Protein AF-A0A366RWI9-F1 (afdb_monomer)

Organism: NCBI:txid231269

Secondary structure (DSSP, 8-state):
---EEEES-----GGGSS-HHHHHHHHHHS-EEEEEEEEESGGG-EEEEEEEEE-TTTPPEE-S--TTHHHHHHHHHHH-TT-----EEEEETT-TTHHHHHHHS-S-HHHHHHHHHT-SEEEEEEEEEHHHHHTTSTTTSTT-HHHHHSPBPPS-S-EEEESS-TT--GGGTTTEE--SS-THHHHHHHHHHHHHTT---SS--EEEEEEEEEPS-TTTTTS----S-HHHHHHHHHHHHHHHHHHHHHHHHHTT-PPPPGGGGTTTTSPPPPBEEEEEEGGGG-PPPPTT---S-SSS--HHHHTT--TT-EE--TTSPPEEEEEP--

Sequence (330 aa):
MYEIKVYRQWKISKLFRTTSESRRVALSFYRVQLPCWYSWGKYWTTSKKTTLYICPELDTLEFDNTHHFECFANDVWTHDRLRVGVVNLAMPSCDLFLHKTWRLGGKNKALFKETLLRIERFIVMERGSRMGWLNRDKTSSIRSPSYHGCPVYGNTFGFERLPCDPRLGDEHLKRIFTGPYDPRMHFHEWFRTLKALGIKHNHKVAYQFGMCIETDSRHDVHQGLYTNDRDAAAEWVRENEQRFQSMMREKFTREGMEYPPLEDQGLEQAPQQAIGFWLFSLESIAPLPKIGTSFKRYSQWSTKCKRHFDYSRFLDMTQHKPELCLSFMH

Radius of gyration: 20.92 Å; Cα contacts (8 Å, |Δi|>4): 546; chains: 1; bounding box: 58×45×57 Å

Solvent-accessible surface area (backbone atoms only — not comparable to full-atom values): 18753 Å² total; per-residue (Å²): 140,87,82,48,72,42,81,50,82,78,80,72,64,69,42,67,73,72,48,76,65,46,24,52,53,44,49,67,55,32,48,22,75,43,76,28,30,38,27,40,46,75,91,52,74,42,69,44,82,48,72,45,71,38,32,44,93,73,51,67,48,69,50,97,70,66,81,55,44,44,60,51,37,48,50,42,25,70,51,23,93,81,56,70,21,56,23,32,42,32,33,53,65,80,61,80,47,57,44,60,56,62,74,74,58,54,93,48,64,66,55,35,49,56,43,60,62,48,45,41,32,43,33,42,34,36,73,37,36,62,63,64,63,37,75,79,36,91,73,66,46,76,50,32,48,24,61,47,48,46,18,33,56,49,95,56,94,49,63,48,78,35,83,48,47,88,73,62,57,59,72,36,25,51,55,36,71,58,38,72,51,38,65,59,56,52,54,44,34,48,53,39,43,36,57,76,71,69,59,75,66,94,63,83,60,48,49,30,42,29,40,23,35,33,76,80,48,90,70,54,83,42,47,89,86,56,63,48,40,66,66,52,43,53,50,50,53,52,52,52,50,54,52,48,54,51,54,49,42,53,51,25,56,76,70,75,42,87,64,78,57,69,81,74,34,45,61,89,79,32,41,81,60,44,49,16,29,34,38,31,54,50,80,66,76,54,87,68,72,66,70,85,66,80,73,96,48,88,88,49,91,45,74,73,54,63,75,74,44,50,64,61,33,71,40,66,33,59,94,47,72,32,24,27,35,37,44,64,65,102

pLDDT: mean 80.02, std 13.73, range [42.38, 97.56]

Mean predicted aligned error: 8.47 Å

Structure (mmCIF, N/CA/C/O backbone):
data_AF-A0A366RWI9-F1
#
_entry.id   AF-A0A366RWI9-F1
#
loop_
_atom_site.group_PDB
_atom_site.id
_atom_site.type_symbol
_atom_site.label_atom_id
_atom_site.label_alt_id
_atom_site.label_comp_id
_atom_site.label_asym_id
_atom_site.label_entity_id
_atom_site.label_seq_id
_atom_site.pdbx_PDB_ins_code
_atom_site.Cartn_x
_atom_site.Cartn_y
_atom_site.Cartn_z
_atom_site.occupancy
_atom_site.B_iso_or_equiv
_atom_site.auth_seq_id
_atom_site.auth_comp_id
_atom_site.auth_asym_id
_atom_site.auth_atom_id
_atom_site.pdbx_PDB_model_num
ATOM 1 N N . MET A 1 1 ? 1.445 11.916 24.497 1.00 70.25 1 MET A N 1
ATOM 2 C CA . MET A 1 1 ? 0.862 12.774 23.450 1.00 70.25 1 MET A CA 1
ATOM 3 C C . MET A 1 1 ? 1.586 12.452 22.157 1.00 70.25 1 MET A C 1
ATOM 5 O O . MET A 1 1 ? 2.807 12.365 22.199 1.00 70.25 1 MET A O 1
ATOM 9 N N . TYR A 1 2 ? 0.861 12.183 21.075 1.00 86.81 2 TYR A N 1
ATOM 10 C CA . TYR A 1 2 ? 1.427 11.961 19.743 1.00 86.81 2 TYR A CA 1
ATOM 11 C C . TYR A 1 2 ? 0.729 12.906 18.758 1.00 86.81 2 TYR A C 1
ATOM 13 O O . TYR A 1 2 ? -0.354 13.410 19.056 1.00 86.81 2 TYR A O 1
ATOM 21 N N . GLU A 1 3 ? 1.357 13.167 17.616 1.00 88.56 3 GLU A N 1
ATOM 22 C CA . GLU A 1 3 ? 0.773 13.976 16.548 1.00 88.56 3 GLU A CA 1
ATOM 23 C C . GLU A 1 3 ? 0.580 13.124 15.299 1.00 88.56 3 GLU A C 1
ATOM 25 O O . GLU A 1 3 ? 1.471 12.364 14.917 1.00 88.56 3 GLU A O 1
ATOM 30 N N . ILE A 1 4 ? -0.564 13.290 14.638 1.00 90.62 4 ILE A N 1
ATOM 31 C CA . ILE A 1 4 ? -0.820 12.684 13.334 1.00 90.62 4 ILE A CA 1
ATOM 32 C C . ILE A 1 4 ? -0.287 13.641 12.273 1.00 90.62 4 ILE A C 1
ATOM 34 O O . ILE A 1 4 ? -0.795 14.755 12.133 1.00 90.62 4 ILE A O 1
ATOM 38 N N . LYS A 1 5 ? 0.725 13.208 11.523 1.00 88.19 5 LYS A N 1
ATOM 39 C CA . LYS A 1 5 ? 1.255 13.938 10.369 1.00 88.19 5 LYS A CA 1
ATOM 40 C C . LYS A 1 5 ? 0.913 13.155 9.117 1.00 88.19 5 LYS A C 1
ATOM 42 O O . LYS A 1 5 ? 1.363 12.027 8.957 1.00 88.19 5 LYS A O 1
ATOM 47 N N . VAL A 1 6 ? 0.093 13.749 8.261 1.00 85.56 6 VAL A N 1
ATOM 48 C CA . VAL A 1 6 ? -0.245 13.169 6.964 1.00 85.56 6 VAL A CA 1
ATOM 49 C C . VAL A 1 6 ? 0.656 13.819 5.937 1.00 85.56 6 VAL A C 1
ATOM 51 O O . VAL A 1 6 ? 0.642 15.040 5.734 1.00 85.56 6 VAL A O 1
ATOM 54 N N . TYR A 1 7 ? 1.481 12.983 5.329 1.00 75.56 7 TYR A N 1
ATOM 55 C CA . TYR A 1 7 ? 2.349 13.380 4.245 1.00 75.56 7 TYR A CA 1
ATOM 56 C C . TYR A 1 7 ? 1.507 13.463 2.977 1.00 75.56 7 TYR A C 1
ATOM 58 O O . TYR A 1 7 ? 0.896 12.473 2.584 1.00 75.56 7 TYR A O 1
ATOM 66 N N . ARG A 1 8 ? 1.512 14.643 2.342 1.00 69.25 8 ARG A N 1
ATOM 67 C CA . ARG A 1 8 ? 0.735 15.000 1.138 1.00 69.25 8 ARG A CA 1
ATOM 68 C C . ARG A 1 8 ? -0.700 15.460 1.451 1.00 69.25 8 ARG A C 1
ATOM 70 O O . ARG A 1 8 ? -1.328 15.080 2.434 1.00 69.25 8 ARG A O 1
ATOM 77 N N . GLN A 1 9 ? -1.205 16.367 0.613 1.00 60.69 9 GLN A N 1
ATOM 78 C CA . GLN A 1 9 ? -2.458 17.080 0.857 1.00 60.69 9 GLN A CA 1
ATOM 79 C C . GLN A 1 9 ? -3.674 16.229 0.477 1.00 60.69 9 GLN A C 1
ATOM 81 O O . GLN A 1 9 ? -4.072 16.204 -0.686 1.00 60.69 9 GLN A O 1
ATOM 86 N N . TRP A 1 10 ? -4.312 15.601 1.466 1.00 66.56 10 TRP A N 1
ATOM 87 C CA . TRP A 1 10 ? -5.583 14.900 1.275 1.00 66.56 10 TRP A CA 1
ATOM 88 C C . TRP A 1 10 ? -6.650 15.881 0.768 1.00 66.56 10 TRP A C 1
ATOM 90 O O . TRP A 1 10 ? -7.083 16.800 1.478 1.00 66.56 10 TRP A O 1
ATOM 100 N N . LYS A 1 11 ? -7.114 15.683 -0.469 1.00 66.12 11 LYS A N 1
ATOM 101 C CA . LYS A 1 11 ? -8.283 16.397 -0.996 1.00 66.12 11 LYS A CA 1
ATOM 102 C C . LYS A 1 11 ? -9.535 15.753 -0.418 1.00 66.12 11 LYS A C 1
ATOM 104 O O . LYS A 1 11 ? -9.986 14.716 -0.887 1.00 66.12 11 LYS A O 1
ATOM 109 N N . ILE A 1 12 ? -10.045 16.342 0.661 1.00 70.62 12 ILE A N 1
ATOM 110 C CA . ILE A 1 12 ? -11.299 15.913 1.291 1.00 70.62 12 ILE A CA 1
ATOM 111 C C . ILE A 1 12 ? -12.392 15.893 0.214 1.00 70.62 12 ILE A C 1
ATOM 113 O O . ILE A 1 12 ? -12.422 16.788 -0.637 1.00 70.62 12 ILE A O 1
ATOM 117 N N . SER A 1 13 ? -13.266 14.881 0.251 1.00 74.81 13 SER A N 1
ATOM 118 C CA . SER A 1 13 ? -14.335 14.702 -0.737 1.00 74.81 13 SER A CA 1
ATOM 119 C C . SER A 1 13 ? -15.078 16.017 -1.019 1.00 74.81 13 SER A C 1
ATOM 121 O O . SER A 1 13 ? -15.412 16.775 -0.100 1.00 74.81 13 SER A O 1
ATOM 123 N N . LYS A 1 14 ? -15.370 16.291 -2.300 1.00 78.88 14 LYS A N 1
ATOM 124 C CA . LYS A 1 14 ? -16.133 17.483 -2.716 1.00 78.88 14 LYS A CA 1
ATOM 125 C C . LYS A 1 14 ? -17.495 17.552 -1.998 1.00 78.88 14 LYS A C 1
ATOM 127 O O . LYS A 1 14 ? -17.981 18.650 -1.737 1.00 78.88 14 LYS A O 1
ATOM 132 N N . LEU A 1 15 ? -18.044 16.405 -1.574 1.00 81.25 15 LEU A N 1
ATOM 133 C CA . LEU A 1 15 ? -19.304 16.289 -0.826 1.00 81.25 15 LEU A CA 1
ATOM 134 C C . LEU A 1 15 ? -19.321 17.074 0.494 1.00 81.25 15 LEU A C 1
ATOM 136 O O . LEU A 1 15 ? -20.383 17.485 0.950 1.00 81.25 15 LEU A O 1
ATOM 140 N N . PHE A 1 16 ? -18.162 17.355 1.094 1.00 82.62 16 PHE A N 1
ATOM 141 C CA . PHE A 1 16 ? -18.091 18.188 2.299 1.00 82.62 16 PHE A CA 1
ATOM 142 C C . PHE A 1 16 ? -18.411 19.671 2.033 1.00 82.62 16 PHE A C 1
ATOM 144 O O . PHE A 1 16 ? -18.653 20.434 2.975 1.00 82.62 16 PHE A O 1
ATOM 151 N N . ARG A 1 17 ? -18.389 20.105 0.766 1.00 84.38 17 ARG A N 1
ATOM 152 C CA . ARG A 1 17 ? -18.461 21.519 0.362 1.00 84.38 17 ARG A CA 1
ATOM 153 C C . ARG A 1 17 ? -19.684 21.876 -0.482 1.00 84.38 17 ARG A C 1
ATOM 155 O O . ARG A 1 17 ? -19.817 23.042 -0.824 1.00 84.38 17 ARG A O 1
ATOM 162 N N . THR A 1 18 ? -20.548 20.919 -0.814 1.00 87.12 18 THR A N 1
ATOM 163 C CA . THR A 1 18 ? -21.701 21.154 -1.696 1.00 87.12 18 THR A CA 1
ATOM 164 C C . THR A 1 18 ? -22.933 21.613 -0.915 1.00 87.12 18 THR A C 1
ATOM 166 O O . THR A 1 18 ? -23.191 22.808 -0.827 1.00 87.12 18 THR A O 1
ATOM 169 N N . THR A 1 19 ? -23.678 20.688 -0.310 1.00 91.62 19 THR A N 1
ATOM 170 C CA . THR A 1 19 ? -24.903 20.969 0.459 1.00 91.62 19 THR A CA 1
ATOM 171 C C . THR A 1 19 ? -24.795 20.457 1.890 1.00 91.62 19 THR A C 1
ATOM 173 O O . THR A 1 19 ? -23.906 19.665 2.218 1.00 91.62 19 THR A O 1
ATOM 176 N N . SER A 1 20 ? -25.701 20.902 2.764 1.00 90.56 20 SER A N 1
ATOM 177 C CA . SER A 1 20 ? -25.737 20.445 4.158 1.00 90.56 20 SER A CA 1
ATOM 178 C C . SER A 1 20 ? -26.001 18.935 4.258 1.00 90.56 20 SER A C 1
ATOM 180 O O . SER A 1 20 ? -25.373 18.232 5.050 1.00 90.56 20 SER A O 1
ATOM 182 N N . GLU A 1 21 ? -26.853 18.421 3.374 1.00 92.94 21 GLU A N 1
ATOM 183 C CA . GLU A 1 21 ? -27.245 17.026 3.237 1.00 92.94 21 GLU A CA 1
ATOM 184 C C . GLU A 1 21 ? -26.071 16.183 2.741 1.00 92.94 21 GLU A C 1
ATOM 186 O O . GLU A 1 21 ? -25.730 15.183 3.372 1.00 92.94 21 GLU A O 1
ATOM 191 N N . SER A 1 22 ? -25.400 16.623 1.668 1.00 91.38 22 SER A N 1
ATOM 192 C CA . SER A 1 22 ? -24.198 15.959 1.141 1.00 91.38 22 SER A CA 1
ATOM 193 C C . SER A 1 22 ? -23.093 15.898 2.191 1.00 91.38 22 SER A C 1
ATOM 195 O O . SER A 1 22 ? -22.475 14.852 2.386 1.00 91.38 22 SER A O 1
ATOM 197 N N . ARG A 1 23 ? -22.885 16.996 2.930 1.00 90.44 23 ARG A N 1
ATOM 198 C CA . ARG A 1 23 ? -21.910 17.049 4.022 1.00 90.44 23 ARG A CA 1
ATOM 199 C C . ARG A 1 23 ? -22.267 16.071 5.137 1.00 90.44 23 ARG A C 1
ATOM 201 O O . ARG A 1 23 ? -21.382 15.380 5.632 1.00 90.44 23 ARG A O 1
ATOM 208 N N . ARG A 1 24 ? -23.541 15.989 5.528 1.00 92.06 24 ARG A N 1
ATOM 209 C CA . ARG A 1 24 ? -24.010 15.051 6.559 1.00 92.06 24 ARG A CA 1
ATOM 210 C C . ARG A 1 24 ? -23.771 13.598 6.148 1.00 92.06 24 ARG A C 1
ATOM 212 O O . ARG A 1 24 ? -23.321 12.812 6.976 1.00 92.06 24 ARG A O 1
ATOM 219 N N . VAL A 1 25 ? -24.026 13.256 4.885 1.00 91.62 25 VAL A N 1
ATOM 220 C CA . VAL A 1 25 ? -23.743 11.919 4.335 1.00 91.62 25 VAL A CA 1
ATOM 221 C C . VAL A 1 25 ? -22.236 11.645 4.298 1.00 91.62 25 VAL A C 1
ATOM 223 O O . VAL A 1 25 ? -21.789 10.581 4.713 1.00 91.62 25 VAL A O 1
ATOM 226 N N . ALA A 1 26 ? -21.419 12.612 3.878 1.00 91.62 26 ALA A N 1
ATOM 227 C CA . ALA A 1 26 ? -19.968 12.445 3.872 1.00 91.62 26 ALA A CA 1
ATOM 228 C C . ALA A 1 26 ? -19.400 12.229 5.289 1.00 91.62 26 ALA A C 1
ATOM 230 O O . ALA A 1 26 ? -18.551 11.365 5.485 1.00 91.62 26 ALA A O 1
ATOM 231 N N . LEU A 1 27 ? -19.908 12.959 6.288 1.00 91.25 27 LEU A N 1
ATOM 232 C CA . LEU A 1 27 ? -19.536 12.789 7.698 1.00 91.25 27 LEU A CA 1
ATOM 233 C C . LEU A 1 27 ? -20.022 11.458 8.292 1.00 91.25 27 LEU A C 1
ATOM 235 O O . LEU A 1 27 ? -19.378 10.921 9.190 1.00 91.25 27 LEU A O 1
ATOM 239 N N . SER A 1 28 ? -21.147 10.914 7.817 1.00 90.69 28 SER A N 1
ATOM 240 C CA . SER A 1 28 ? -21.630 9.602 8.266 1.00 90.69 28 SER A CA 1
ATOM 241 C C . SER A 1 28 ? -20.864 8.437 7.636 1.00 90.69 28 SER A C 1
ATOM 243 O O . SER A 1 28 ? -20.836 7.355 8.227 1.00 90.69 28 SER A O 1
ATOM 245 N N . PHE A 1 29 ? -20.239 8.662 6.476 1.00 91.94 29 PHE A N 1
ATOM 246 C CA . PHE A 1 29 ? -19.340 7.726 5.805 1.00 91.94 29 PHE A CA 1
ATOM 247 C C . PHE A 1 29 ? -17.919 7.773 6.395 1.00 91.94 29 PHE A C 1
ATOM 249 O O . PHE A 1 29 ? -17.413 6.749 6.855 1.00 91.94 29 PHE A O 1
ATOM 256 N N . TYR A 1 30 ? -17.309 8.961 6.472 1.00 93.12 30 TYR A N 1
ATOM 257 C CA . TYR A 1 30 ? -16.012 9.195 7.121 1.00 93.12 30 TYR A CA 1
ATOM 258 C C . TYR A 1 30 ? -16.187 9.457 8.620 1.00 93.12 30 TYR A C 1
ATOM 260 O O . TYR A 1 30 ? -16.045 10.580 9.113 1.00 93.12 30 TYR A O 1
ATOM 268 N N . ARG A 1 31 ? -16.563 8.398 9.337 1.00 94.38 31 ARG A N 1
ATOM 269 C CA . ARG A 1 31 ? -17.046 8.471 10.724 1.00 94.38 31 ARG A CA 1
ATOM 270 C C . ARG A 1 31 ? -15.974 8.876 11.721 1.00 94.38 31 ARG A C 1
ATOM 272 O O . ARG A 1 31 ? -16.293 9.506 12.725 1.00 94.38 31 ARG A O 1
ATOM 279 N N . VAL A 1 32 ? -14.729 8.497 11.462 1.00 96.19 32 VAL A N 1
ATOM 280 C CA . VAL A 1 32 ? -13.613 8.800 12.352 1.00 96.19 32 VAL A CA 1
ATOM 281 C C . VAL A 1 32 ? -13.008 10.130 11.939 1.00 96.19 32 VAL A C 1
ATOM 283 O O . VAL A 1 32 ? -12.645 10.332 10.781 1.00 96.19 32 VAL A O 1
ATOM 286 N N . GLN A 1 33 ? -12.901 11.030 12.910 1.00 94.94 33 GLN A N 1
ATOM 287 C CA . GLN A 1 33 ? -12.377 12.377 12.734 1.00 94.94 33 GLN A CA 1
ATOM 288 C C . GLN A 1 33 ? -11.307 12.622 13.788 1.00 94.94 33 GLN A C 1
ATOM 290 O O . GLN A 1 33 ? -11.619 12.701 14.974 1.00 94.94 33 GLN A O 1
ATOM 295 N N . LEU A 1 34 ? -10.053 12.738 13.358 1.00 95.12 34 LEU A N 1
ATOM 296 C CA . LEU A 1 34 ? -8.918 12.939 14.258 1.00 95.12 34 LEU A CA 1
ATOM 297 C C . LEU A 1 34 ? -8.158 14.219 13.889 1.00 95.12 34 LEU A C 1
ATOM 299 O O . LEU A 1 34 ? -7.973 14.498 12.702 1.00 95.12 34 LEU A O 1
ATOM 303 N N . PRO A 1 35 ? -7.696 15.015 14.867 1.00 94.75 35 PRO A N 1
ATOM 304 C CA . PRO A 1 35 ? -6.876 16.186 14.584 1.00 94.75 35 PRO A CA 1
ATOM 305 C C . PRO A 1 35 ? -5.529 15.759 13.992 1.00 94.75 35 PRO A C 1
ATOM 307 O O . PRO A 1 35 ? -4.840 14.899 14.538 1.00 94.75 35 PRO A O 1
ATOM 310 N N . CYS A 1 36 ? -5.128 16.385 12.890 1.00 92.12 36 CYS A N 1
ATOM 311 C CA . CYS A 1 36 ? -3.874 16.070 12.215 1.00 92.12 36 CYS A CA 1
ATOM 312 C C . CYS A 1 36 ? -3.189 17.317 11.649 1.00 92.12 36 CYS A C 1
ATOM 314 O O . CYS A 1 36 ? -3.746 18.418 11.619 1.00 92.12 36 CYS A O 1
ATOM 316 N N . TRP A 1 37 ? -1.964 17.123 11.176 1.00 90.38 37 TRP A N 1
ATOM 317 C CA . TRP A 1 37 ? -1.192 18.099 10.428 1.00 90.38 37 TRP A CA 1
ATOM 318 C C . TRP A 1 37 ? -0.971 17.575 9.014 1.00 90.38 37 TRP A C 1
ATOM 320 O O . TRP A 1 37 ? -0.377 16.514 8.832 1.00 90.38 37 TRP A O 1
ATOM 330 N N . TYR A 1 38 ? -1.428 18.318 8.010 1.00 86.00 38 TYR A N 1
ATOM 331 C CA . TYR A 1 38 ? -1.035 18.059 6.625 1.00 86.00 38 TYR A CA 1
ATOM 332 C C . TYR A 1 38 ? 0.283 18.751 6.377 1.00 86.00 38 TYR A C 1
ATOM 334 O O . TYR A 1 38 ? 0.356 19.970 6.519 1.00 86.00 38 TYR A O 1
ATOM 342 N N . SER A 1 39 ? 1.301 17.973 6.027 1.00 80.75 39 SER A N 1
ATOM 343 C CA . SER A 1 39 ? 2.651 18.465 5.778 1.00 80.75 39 SER A CA 1
ATOM 344 C C . SER A 1 39 ? 3.002 18.335 4.300 1.00 80.75 39 SER A C 1
ATOM 346 O O . SER A 1 39 ? 2.821 17.276 3.693 1.00 80.75 39 SER A O 1
ATOM 348 N N . TRP A 1 40 ? 3.515 19.420 3.721 1.00 74.81 40 TRP A N 1
ATOM 349 C CA . TRP A 1 40 ? 3.967 19.481 2.331 1.00 74.81 40 TRP A CA 1
ATOM 350 C C . TRP A 1 40 ? 5.197 20.385 2.177 1.00 74.81 40 TRP A C 1
ATOM 352 O O . TRP A 1 40 ? 5.641 21.045 3.120 1.00 74.81 40 TRP A O 1
ATOM 362 N N . GLY A 1 41 ? 5.761 20.394 0.969 1.00 62.06 41 GLY A N 1
ATOM 363 C CA . GLY A 1 41 ? 6.989 21.114 0.655 1.00 62.06 41 GLY A CA 1
ATOM 364 C C . GLY A 1 41 ? 8.256 20.335 1.012 1.00 62.06 41 GLY A C 1
ATOM 365 O O . GLY A 1 41 ? 8.227 19.280 1.652 1.00 62.06 41 GLY A O 1
ATOM 366 N N . LYS A 1 42 ? 9.395 20.860 0.551 1.00 61.12 42 LYS A N 1
ATOM 367 C CA . LYS A 1 42 ? 10.711 20.249 0.758 1.00 61.12 42 LYS A CA 1
ATOM 368 C C . LYS A 1 42 ? 11.008 20.184 2.259 1.00 61.12 42 LYS A C 1
ATOM 370 O O . LYS A 1 42 ? 10.916 21.199 2.944 1.00 61.12 42 LYS A O 1
ATOM 375 N N . TYR A 1 43 ? 11.354 19.001 2.762 1.00 65.31 43 TYR A N 1
ATOM 376 C CA . TYR A 1 43 ? 11.624 18.752 4.188 1.00 65.31 43 TYR A CA 1
ATOM 377 C C . TYR A 1 43 ? 10.443 19.000 5.144 1.00 65.31 43 TYR A C 1
ATOM 379 O O . TYR A 1 43 ? 10.669 19.189 6.337 1.00 65.31 43 TYR A O 1
ATOM 387 N N . TRP A 1 44 ? 9.195 18.973 4.656 1.00 68.75 44 TRP A N 1
ATOM 388 C CA . TRP A 1 44 ? 7.995 19.067 5.509 1.00 68.75 44 TRP A CA 1
ATOM 389 C C . TRP A 1 44 ? 7.869 20.390 6.276 1.00 68.75 44 TRP A C 1
ATOM 391 O O . TRP A 1 44 ? 7.222 20.451 7.322 1.00 68.75 44 TRP A O 1
ATOM 401 N N . THR A 1 45 ? 8.496 21.448 5.763 1.00 71.75 45 THR A N 1
ATOM 402 C CA . THR A 1 45 ? 8.557 22.765 6.411 1.00 71.75 45 THR A CA 1
ATOM 403 C C . THR A 1 45 ? 7.204 23.461 6.465 1.00 71.75 45 THR A C 1
ATOM 405 O O . THR A 1 45 ? 6.974 24.277 7.353 1.00 71.75 45 THR A O 1
ATOM 408 N N . THR A 1 46 ? 6.294 23.134 5.543 1.00 80.38 46 THR A N 1
ATOM 409 C CA . THR A 1 46 ? 4.946 23.699 5.536 1.00 80.38 46 THR A CA 1
ATOM 410 C C . THR A 1 46 ? 3.972 22.698 6.127 1.00 80.38 46 THR A C 1
ATOM 412 O O . THR A 1 46 ? 3.909 21.547 5.694 1.00 80.38 46 THR A O 1
ATOM 415 N N . SER A 1 47 ? 3.195 23.134 7.118 1.00 85.12 47 SER A N 1
ATOM 416 C CA . SER A 1 47 ? 2.140 22.313 7.695 1.00 85.12 47 SER A CA 1
ATOM 417 C C . SER A 1 47 ? 0.882 23.117 7.989 1.00 85.12 47 SER A C 1
ATOM 419 O O . SER A 1 47 ? 0.933 24.316 8.262 1.00 85.12 47 SER A O 1
ATOM 421 N N . LYS A 1 48 ? -0.267 22.445 7.929 1.00 88.44 48 LYS A N 1
ATOM 422 C CA . LYS A 1 48 ? -1.561 23.014 8.302 1.00 88.44 48 LYS A CA 1
ATOM 423 C C . LYS A 1 48 ? -2.306 22.051 9.204 1.00 88.44 48 LYS A C 1
ATOM 425 O O . LYS A 1 48 ? -2.521 20.896 8.835 1.00 88.44 48 LYS A O 1
ATOM 430 N N . LYS A 1 49 ? -2.741 22.553 10.359 1.00 90.69 49 LYS A N 1
ATOM 431 C CA . LYS A 1 49 ? -3.628 21.817 11.258 1.00 90.69 49 LYS A CA 1
ATOM 432 C C . LYS A 1 49 ? -4.992 21.634 10.598 1.00 90.69 49 LYS A C 1
ATOM 434 O O . LYS A 1 49 ? -5.573 22.588 10.079 1.00 90.69 49 LYS A O 1
ATOM 439 N N . THR A 1 50 ? -5.488 20.408 10.595 1.00 90.19 50 THR A N 1
ATOM 440 C CA . THR A 1 50 ? -6.762 20.036 9.981 1.00 90.19 50 THR A CA 1
ATOM 441 C C . THR A 1 50 ? -7.318 18.764 10.629 1.00 90.19 50 THR A C 1
ATOM 443 O O . THR A 1 50 ? -6.909 18.401 11.734 1.00 90.19 50 THR A O 1
ATOM 446 N N . THR A 1 51 ? -8.275 18.124 9.964 1.00 91.12 51 THR A N 1
ATOM 447 C CA . THR A 1 51 ? -8.930 16.898 10.407 1.00 91.12 51 THR A CA 1
ATOM 448 C C . THR A 1 51 ? -8.650 15.791 9.403 1.00 91.12 51 THR A C 1
ATOM 450 O O . THR A 1 51 ? -8.883 15.953 8.205 1.00 91.12 51 THR A O 1
ATOM 453 N N . LEU A 1 52 ? -8.171 14.663 9.915 1.00 91.50 52 LEU A N 1
ATOM 454 C CA . LEU A 1 52 ? -8.085 13.405 9.200 1.00 91.50 52 LEU A CA 1
ATOM 455 C C . LEU A 1 52 ? -9.447 12.713 9.282 1.00 91.50 52 LEU A C 1
ATOM 457 O O . LEU A 1 52 ? -9.945 12.450 10.377 1.00 91.50 52 LEU A O 1
ATOM 461 N N . TYR A 1 53 ? -10.025 12.442 8.118 1.00 92.19 53 TYR A N 1
ATOM 462 C CA . TYR A 1 53 ? -11.299 11.757 7.944 1.00 92.19 53 TYR A CA 1
ATOM 463 C C . TYR A 1 53 ? -11.021 10.320 7.518 1.00 92.19 53 TYR A C 1
ATOM 465 O O . TYR A 1 53 ? -10.336 10.127 6.521 1.00 92.19 53 TYR A O 1
ATOM 473 N N . ILE A 1 54 ? -11.527 9.334 8.260 1.00 93.19 54 ILE A N 1
ATOM 474 C CA . ILE A 1 54 ? -11.289 7.913 7.972 1.00 93.19 54 ILE A CA 1
ATOM 475 C C . ILE A 1 54 ? -12.625 7.177 7.863 1.00 93.19 54 ILE A C 1
ATOM 477 O O . ILE A 1 54 ? -13.525 7.359 8.691 1.00 93.19 54 ILE A O 1
ATOM 481 N N . CYS A 1 55 ? -12.731 6.334 6.840 1.00 94.19 55 CYS A N 1
ATOM 482 C CA . CYS A 1 55 ? -13.707 5.267 6.690 1.00 94.19 55 CYS A CA 1
ATOM 483 C C . CYS A 1 55 ? -13.030 3.932 7.065 1.00 94.19 55 CYS A C 1
ATOM 485 O O . CYS A 1 55 ? -12.328 3.358 6.231 1.00 94.19 55 CYS A O 1
ATOM 487 N N . PRO A 1 56 ? -13.192 3.450 8.314 1.00 95.38 56 PRO A N 1
ATOM 488 C CA . PRO A 1 56 ? -12.476 2.287 8.840 1.00 95.38 56 PRO A CA 1
ATOM 489 C C . PRO A 1 56 ? -12.486 1.048 7.941 1.00 95.38 56 PRO A C 1
ATOM 491 O O . PRO A 1 56 ? -11.458 0.396 7.792 1.00 95.38 56 PRO A O 1
ATOM 494 N N . GLU A 1 57 ? -13.625 0.736 7.320 1.00 94.69 57 GLU A N 1
ATOM 495 C CA . GLU A 1 57 ? -13.807 -0.470 6.508 1.00 94.69 57 GLU A CA 1
ATOM 496 C C . GLU A 1 57 ? -13.067 -0.419 5.164 1.00 94.69 57 GLU A C 1
ATOM 498 O O . GLU A 1 57 ? -12.693 -1.461 4.621 1.00 94.69 57 GLU A O 1
ATOM 503 N N . LEU A 1 58 ? -12.874 0.779 4.605 1.00 92.12 58 LEU A N 1
ATOM 504 C CA . LEU A 1 58 ? -12.450 0.961 3.213 1.00 92.12 58 LEU A CA 1
ATOM 505 C C . LEU A 1 58 ? -11.059 1.576 3.088 1.00 92.12 58 LEU A C 1
ATOM 507 O O . LEU A 1 58 ? -10.281 1.160 2.227 1.00 92.12 58 LEU A O 1
ATOM 511 N N . ASP A 1 59 ? -10.728 2.536 3.947 1.00 92.19 59 ASP A N 1
ATOM 512 C CA . ASP A 1 59 ? -9.459 3.245 3.854 1.00 92.19 59 ASP A CA 1
ATOM 513 C C . ASP A 1 59 ? -8.310 2.325 4.272 1.00 92.19 59 ASP A C 1
ATOM 515 O O . ASP A 1 59 ? -8.349 1.683 5.323 1.00 92.19 59 ASP A O 1
ATOM 519 N N . THR A 1 60 ? -7.263 2.276 3.447 1.00 92.44 60 THR A N 1
ATOM 520 C CA . THR A 1 60 ? -6.003 1.600 3.773 1.00 92.44 60 THR A CA 1
ATOM 521 C C . THR A 1 60 ? -5.011 2.632 4.278 1.00 92.44 60 THR A C 1
ATOM 523 O O . THR A 1 60 ? -4.695 3.590 3.575 1.00 92.44 60 THR A O 1
ATOM 526 N N . LEU A 1 61 ? -4.528 2.444 5.505 1.00 91.06 61 LEU A N 1
ATOM 527 C CA . LEU A 1 61 ? -3.624 3.386 6.154 1.00 91.06 61 LEU A CA 1
ATOM 528 C C . LEU A 1 61 ? -2.188 2.891 6.036 1.00 91.06 61 LEU A C 1
ATOM 530 O O . LEU A 1 61 ? -1.861 1.807 6.519 1.00 91.06 61 LEU A O 1
ATOM 534 N N . GLU A 1 62 ? -1.334 3.698 5.415 1.00 88.25 62 GLU A N 1
ATOM 535 C CA . GLU A 1 62 ? 0.096 3.427 5.336 1.00 88.25 62 GLU A CA 1
ATOM 536 C C . GLU A 1 62 ? 0.868 4.211 6.398 1.00 88.25 62 GLU A C 1
ATOM 538 O O . GLU A 1 62 ? 0.654 5.412 6.574 1.00 88.25 62 GLU A O 1
ATOM 543 N N . PHE A 1 63 ? 1.766 3.530 7.110 1.00 83.19 63 PHE A N 1
ATOM 544 C CA . PHE A 1 63 ? 2.552 4.127 8.188 1.00 83.19 63 PHE A CA 1
ATOM 545 C C . PHE A 1 63 ? 4.038 4.128 7.853 1.00 83.19 63 PHE A C 1
ATOM 547 O O . PHE A 1 63 ? 4.660 3.072 7.769 1.00 83.19 63 PHE A O 1
ATOM 554 N N . ASP A 1 64 ? 4.619 5.325 7.790 1.00 72.94 64 ASP A N 1
ATOM 555 C CA . ASP A 1 64 ? 6.074 5.508 7.706 1.00 72.94 64 ASP A CA 1
ATOM 556 C C . ASP A 1 64 ? 6.762 5.351 9.076 1.00 72.94 64 ASP A C 1
ATOM 558 O O . ASP A 1 64 ? 7.975 5.169 9.165 1.00 72.94 64 ASP A O 1
ATOM 562 N N . ASN A 1 65 ? 6.002 5.460 10.170 1.00 73.06 65 ASN A N 1
ATOM 563 C CA . ASN A 1 65 ? 6.508 5.330 11.532 1.00 73.06 65 ASN A CA 1
ATOM 564 C C . ASN A 1 65 ? 5.454 4.698 12.438 1.00 73.06 65 ASN A C 1
ATOM 566 O O . ASN A 1 65 ? 4.284 5.080 12.430 1.00 73.06 65 ASN A O 1
ATOM 570 N N . THR A 1 66 ? 5.891 3.761 13.269 1.00 73.62 66 THR A N 1
ATOM 571 C CA . THR A 1 66 ? 5.008 2.943 14.090 1.00 73.62 66 THR A CA 1
ATOM 572 C C . THR A 1 66 ? 5.178 3.135 15.596 1.00 73.62 66 THR A C 1
ATOM 574 O O . THR A 1 66 ? 4.602 2.370 16.362 1.00 73.62 66 THR A O 1
ATOM 577 N N . HIS A 1 67 ? 5.967 4.109 16.062 1.00 76.81 67 HIS A N 1
ATOM 578 C CA . HIS A 1 67 ? 6.242 4.301 17.498 1.00 76.81 67 HIS A CA 1
ATOM 579 C C . HIS A 1 67 ? 4.998 4.580 18.360 1.00 76.81 67 HIS A C 1
ATOM 581 O O . HIS A 1 67 ? 5.044 4.380 19.573 1.00 76.81 67 HIS A O 1
ATOM 587 N N . HIS A 1 68 ? 3.910 5.056 17.750 1.00 81.31 68 HIS A N 1
ATOM 588 C CA . HIS A 1 68 ? 2.637 5.350 18.419 1.00 81.31 68 HIS A CA 1
ATOM 589 C C . HIS A 1 68 ? 1.442 4.712 17.707 1.00 81.31 68 HIS A C 1
ATOM 591 O O . HIS A 1 68 ? 0.312 5.182 17.849 1.00 81.31 68 HIS A O 1
ATOM 597 N N . PHE A 1 69 ? 1.687 3.663 16.922 1.00 86.44 69 PHE A N 1
ATOM 598 C CA . PHE A 1 69 ? 0.642 3.017 16.137 1.00 86.44 69 PHE A CA 1
ATOM 599 C C . PHE A 1 69 ? -0.490 2.481 17.024 1.00 86.44 69 PHE A C 1
ATOM 601 O O . PHE A 1 69 ? -1.655 2.647 16.683 1.00 86.44 69 PHE A O 1
ATOM 608 N 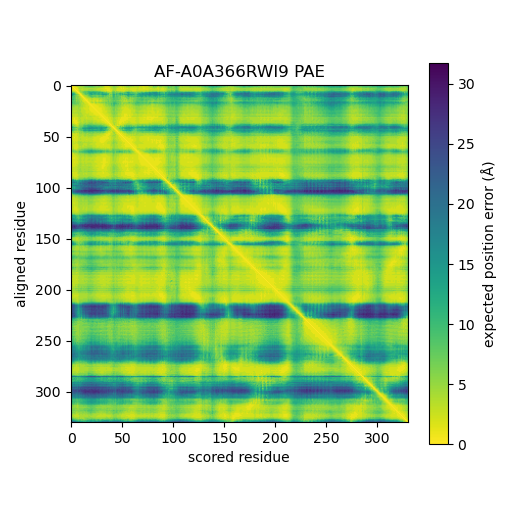N . GLU A 1 70 ? -0.176 1.913 18.191 1.00 87.12 70 GLU A N 1
ATOM 609 C CA . GLU A 1 70 ? -1.183 1.401 19.123 1.00 87.12 70 GLU A CA 1
ATOM 610 C C . GLU A 1 70 ? -2.084 2.507 19.684 1.00 87.12 70 GLU A C 1
ATOM 612 O O . GLU A 1 70 ? -3.286 2.305 19.846 1.00 87.12 70 GLU A O 1
ATOM 617 N N . CYS A 1 71 ? -1.523 3.692 19.942 1.00 89.62 71 CYS A N 1
ATOM 618 C CA . CYS A 1 71 ? -2.285 4.848 20.408 1.00 89.62 71 CYS A CA 1
ATOM 619 C C . CYS A 1 71 ? -3.187 5.384 19.295 1.00 89.62 71 CYS A C 1
ATOM 621 O O . CYS A 1 71 ? -4.372 5.601 19.526 1.00 89.62 71 CYS A O 1
ATOM 623 N N . PHE A 1 72 ? -2.645 5.527 18.084 1.00 92.00 72 PHE A N 1
ATOM 624 C CA . PHE A 1 72 ? -3.421 5.940 16.920 1.00 92.00 72 PHE A CA 1
ATOM 625 C C . PHE A 1 72 ? -4.576 4.980 16.629 1.00 92.00 72 PHE A C 1
ATOM 627 O O . PHE A 1 72 ? -5.718 5.407 16.482 1.00 92.00 72 PHE A O 1
ATOM 634 N N . ALA A 1 73 ? -4.305 3.678 16.583 1.00 93.00 73 ALA A N 1
ATOM 635 C CA . ALA A 1 73 ? -5.327 2.690 16.277 1.00 93.00 73 ALA A CA 1
ATOM 636 C C . ALA A 1 73 ? -6.424 2.634 17.348 1.00 93.00 73 ALA A C 1
ATOM 638 O O . ALA A 1 73 ? -7.599 2.460 17.019 1.00 93.00 73 ALA A O 1
ATOM 639 N N . ASN A 1 74 ? -6.064 2.841 18.617 1.00 93.62 74 ASN A N 1
ATOM 640 C CA . ASN A 1 74 ? -7.039 3.013 19.685 1.00 93.62 74 ASN A CA 1
ATOM 641 C C . ASN A 1 74 ? -7.891 4.268 19.501 1.00 93.62 74 ASN A C 1
ATOM 643 O O . ASN A 1 74 ? -9.097 4.219 19.721 1.00 93.62 74 ASN A O 1
ATOM 647 N N . ASP A 1 75 ? -7.300 5.385 19.085 1.00 95.50 75 ASP A N 1
ATOM 648 C CA . ASP A 1 75 ? -8.057 6.609 18.832 1.00 95.50 75 ASP A CA 1
ATOM 649 C C . ASP A 1 75 ? -9.031 6.420 17.663 1.00 95.50 75 ASP A C 1
ATOM 651 O O . ASP A 1 75 ? -10.199 6.781 17.788 1.00 95.50 75 ASP A O 1
ATOM 655 N N . VAL A 1 76 ? -8.616 5.743 16.585 1.00 96.25 76 VAL A N 1
ATOM 656 C CA . VAL A 1 76 ? -9.522 5.344 15.492 1.00 96.25 76 VAL A CA 1
ATOM 657 C C . VAL A 1 76 ? -10.664 4.475 16.021 1.00 96.25 76 VAL A C 1
ATOM 659 O O . VAL A 1 76 ? -11.827 4.741 15.734 1.00 96.25 76 VAL A O 1
ATOM 662 N N . TRP A 1 77 ? -10.356 3.460 16.830 1.00 96.19 77 TRP A N 1
ATOM 663 C CA . TRP A 1 77 ? -11.362 2.557 17.393 1.00 96.19 77 TRP A CA 1
ATOM 664 C C . TRP A 1 77 ? -12.313 3.248 18.381 1.00 96.19 77 TRP A C 1
ATOM 666 O O . TRP A 1 77 ? -13.498 2.926 18.421 1.00 96.19 77 TRP A O 1
ATOM 676 N N . THR A 1 78 ? -11.824 4.194 19.183 1.00 96.00 78 THR A N 1
ATOM 677 C CA . THR A 1 78 ? -12.633 4.910 20.183 1.00 96.00 78 THR A CA 1
ATOM 678 C C . THR A 1 78 ? -13.532 5.978 19.581 1.00 96.00 78 THR A C 1
ATOM 680 O O . THR A 1 78 ? -14.641 6.170 20.081 1.00 96.00 78 THR A O 1
ATOM 683 N N . HIS A 1 79 ? -13.083 6.630 18.507 1.00 95.94 79 HIS A N 1
ATOM 684 C CA . HIS A 1 79 ? -13.853 7.646 17.789 1.00 95.94 79 HIS A CA 1
ATOM 685 C C . HIS A 1 79 ? -14.770 7.048 16.713 1.00 95.94 79 HIS A C 1
ATOM 687 O O . HIS A 1 79 ? -15.647 7.745 16.205 1.00 95.94 79 HIS A O 1
ATOM 693 N N . ASP A 1 80 ? -14.619 5.765 16.371 1.00 96.19 80 ASP A N 1
ATOM 694 C CA . ASP A 1 80 ? -15.565 5.073 15.501 1.00 96.19 80 ASP A CA 1
ATOM 695 C C . ASP A 1 80 ? -16.791 4.598 16.285 1.00 96.19 80 ASP A C 1
ATOM 697 O O . ASP A 1 80 ? -16.722 3.687 17.112 1.00 96.19 80 ASP A O 1
ATOM 701 N N . ARG A 1 81 ? -17.961 5.146 15.948 1.00 95.06 81 ARG A N 1
ATOM 702 C CA . ARG A 1 81 ? -19.245 4.699 16.509 1.00 95.06 81 ARG A CA 1
ATOM 703 C C . ARG A 1 81 ? -19.539 3.213 16.261 1.00 95.06 81 ARG A C 1
ATOM 705 O O . ARG A 1 81 ? -20.296 2.632 17.029 1.00 95.06 81 ARG A O 1
ATOM 712 N N . LEU A 1 82 ? -18.974 2.614 15.206 1.00 95.94 82 LEU A N 1
ATOM 713 C CA . LEU A 1 82 ? -19.142 1.190 14.881 1.00 95.94 82 LEU A CA 1
ATOM 714 C C . LEU A 1 82 ? -18.041 0.297 15.465 1.00 95.94 82 LEU A C 1
ATOM 716 O O . LEU A 1 82 ? -18.137 -0.922 15.360 1.00 95.94 82 LEU A O 1
ATOM 720 N N . ARG A 1 83 ? -17.025 0.881 16.115 1.00 95.38 83 ARG A N 1
ATOM 721 C CA . ARG A 1 83 ? -15.933 0.152 16.776 1.00 95.38 83 ARG A CA 1
ATOM 722 C C . ARG A 1 83 ? -15.177 -0.814 15.850 1.00 95.38 83 ARG A C 1
ATOM 724 O O . ARG A 1 83 ? -14.648 -1.817 16.330 1.00 95.38 83 ARG A O 1
ATOM 731 N N . VAL A 1 84 ? -15.070 -0.487 14.560 1.00 96.00 84 VAL A N 1
ATOM 732 C CA . VAL A 1 84 ? -14.312 -1.267 13.566 1.00 96.00 84 VAL A CA 1
ATOM 733 C C . VAL A 1 84 ? -12.810 -1.122 13.817 1.00 96.00 84 VAL A C 1
ATOM 735 O O . VAL A 1 84 ? -12.098 -2.113 13.964 1.00 96.00 84 VAL A O 1
ATOM 738 N N . GLY A 1 85 ? -12.330 0.114 13.989 1.00 94.94 85 GLY A N 1
ATOM 739 C CA . GLY A 1 85 ? -10.904 0.395 14.192 1.00 94.94 85 GLY A CA 1
ATOM 740 C C . GLY A 1 85 ? -10.078 0.278 12.905 1.00 94.94 85 GLY A C 1
ATOM 741 O O . GLY A 1 85 ? -10.601 0.400 11.805 1.00 94.94 85 GLY A O 1
ATOM 742 N N . VAL A 1 86 ? -8.765 0.078 13.030 1.00 95.50 86 VAL A N 1
ATOM 743 C CA . VAL A 1 86 ? -7.877 -0.086 11.866 1.00 95.50 86 VAL A CA 1
ATOM 744 C C . VAL A 1 86 ? -7.898 -1.543 11.407 1.00 95.50 86 VAL A C 1
ATOM 746 O O . VAL A 1 86 ? -7.400 -2.407 12.127 1.00 95.50 86 VAL A O 1
ATOM 749 N N . VAL A 1 87 ? -8.437 -1.802 10.210 1.00 97.06 87 VAL A N 1
ATOM 750 C CA . VAL A 1 87 ? -8.517 -3.160 9.627 1.00 97.06 87 VAL A CA 1
ATOM 751 C C . VAL A 1 87 ? -7.684 -3.327 8.349 1.00 97.06 87 VAL A C 1
ATOM 753 O O . VAL A 1 87 ? -7.246 -4.438 8.052 1.00 97.06 87 VAL A O 1
ATOM 756 N N . ASN A 1 88 ? -7.393 -2.235 7.632 1.00 96.25 88 ASN A N 1
ATOM 757 C CA . ASN A 1 88 ? -6.563 -2.229 6.424 1.00 96.25 88 ASN A CA 1
ATOM 758 C C . ASN A 1 88 ? -5.249 -1.475 6.676 1.00 96.25 88 ASN A C 1
ATOM 760 O O . ASN A 1 88 ? -5.232 -0.247 6.787 1.00 96.25 88 ASN A O 1
ATOM 764 N N . LEU A 1 89 ? -4.142 -2.212 6.750 1.00 93.94 89 LEU A N 1
ATOM 765 C CA . LEU A 1 89 ? -2.818 -1.673 7.046 1.00 93.94 89 LEU A CA 1
ATOM 766 C C . LEU A 1 89 ? -1.874 -1.865 5.860 1.00 93.94 89 LEU A C 1
ATOM 768 O O . LEU A 1 89 ? -1.727 -2.976 5.356 1.00 93.94 89 LEU A O 1
ATOM 772 N N . ALA A 1 90 ? -1.184 -0.799 5.471 1.00 91.69 90 ALA A N 1
ATOM 773 C CA . ALA A 1 90 ? -0.066 -0.846 4.540 1.00 91.69 90 ALA A CA 1
ATOM 774 C C . ALA A 1 90 ? 1.236 -0.420 5.230 1.00 91.69 90 ALA A C 1
ATOM 776 O O . ALA A 1 90 ? 1.232 0.371 6.177 1.00 91.69 90 ALA A O 1
ATOM 777 N N . MET A 1 91 ? 2.359 -0.953 4.758 1.00 86.94 91 MET A N 1
ATOM 778 C CA . MET A 1 91 ? 3.692 -0.611 5.246 1.00 86.94 91 MET A CA 1
ATOM 779 C C . MET A 1 91 ? 4.695 -0.540 4.098 1.00 86.94 91 MET A C 1
ATOM 781 O O . MET A 1 91 ? 4.661 -1.415 3.230 1.00 86.94 91 MET A O 1
ATOM 785 N N . PRO A 1 92 ? 5.634 0.417 4.113 1.00 83.00 92 PRO A N 1
ATOM 786 C CA . PRO A 1 92 ? 6.663 0.491 3.091 1.00 83.00 92 PRO A CA 1
ATOM 787 C C . PRO A 1 92 ? 7.667 -0.671 3.214 1.00 83.00 92 PRO A C 1
ATOM 789 O O . PRO A 1 92 ? 8.070 -1.071 4.310 1.00 83.00 92 PRO A O 1
ATOM 792 N N . SER A 1 93 ? 8.136 -1.178 2.073 1.00 73.94 93 SER A N 1
ATOM 793 C CA . SER A 1 93 ? 9.137 -2.252 1.941 1.00 73.94 93 SER A CA 1
ATOM 794 C C . SER A 1 93 ? 10.548 -1.869 2.417 1.00 73.94 93 SER A C 1
ATOM 796 O O . SER A 1 93 ? 11.478 -2.669 2.379 1.00 73.94 93 SER A O 1
ATOM 798 N N . CYS A 1 94 ? 10.766 -0.639 2.875 1.00 62.50 94 CYS A N 1
ATOM 799 C CA . CYS A 1 94 ? 12.051 -0.226 3.432 1.00 62.50 94 CYS A CA 1
ATOM 800 C C . CYS A 1 94 ? 12.127 -0.403 4.959 1.00 62.50 94 CYS A C 1
ATOM 802 O O . CYS A 1 94 ? 13.231 -0.399 5.512 1.00 62.50 94 CYS A O 1
ATOM 804 N N . ASP A 1 95 ? 11.001 -0.635 5.650 1.00 61.09 95 ASP A N 1
ATOM 805 C CA . ASP A 1 95 ? 10.998 -0.849 7.101 1.00 61.09 95 ASP A CA 1
ATOM 806 C C . ASP A 1 95 ? 11.249 -2.325 7.452 1.00 61.09 95 ASP A C 1
ATOM 808 O O . ASP A 1 95 ? 10.356 -3.116 7.752 1.00 61.09 95 ASP A O 1
ATOM 812 N N . LEU A 1 96 ? 12.520 -2.724 7.382 1.00 57.41 96 LEU A N 1
ATOM 813 C CA . LEU A 1 96 ? 12.987 -4.086 7.675 1.00 57.41 96 LEU A CA 1
ATOM 814 C C . LEU A 1 96 ? 13.070 -4.405 9.180 1.00 57.41 96 LEU A C 1
ATOM 816 O O . LEU A 1 96 ? 13.582 -5.464 9.565 1.00 57.41 96 LEU A O 1
ATOM 820 N N . PHE A 1 97 ? 12.624 -3.497 10.055 1.00 58.69 97 PHE A N 1
ATOM 821 C CA . PHE A 1 97 ? 12.779 -3.633 11.504 1.00 58.69 97 PHE A CA 1
ATOM 822 C C . PHE A 1 97 ? 11.467 -3.786 12.269 1.00 58.69 97 PHE A C 1
ATOM 824 O O . PHE A 1 97 ? 11.517 -3.756 13.497 1.00 58.69 97 PHE A O 1
ATOM 831 N N . LEU A 1 98 ? 10.348 -4.071 11.593 1.00 61.66 98 LEU A N 1
ATOM 832 C CA . LEU A 1 98 ? 9.015 -4.251 12.194 1.00 61.66 98 LEU A CA 1
ATOM 833 C C . LEU A 1 98 ? 9.034 -5.012 13.522 1.00 61.66 98 LEU A C 1
ATOM 835 O O . LEU A 1 98 ? 8.582 -4.480 14.535 1.00 61.66 98 LEU A O 1
ATOM 839 N N . HIS A 1 99 ? 9.648 -6.204 13.587 1.00 55.00 99 HIS A N 1
ATOM 840 C CA . HIS A 1 99 ? 9.712 -6.931 14.859 1.00 55.00 99 HIS A CA 1
ATOM 841 C C . HIS A 1 99 ? 10.471 -6.182 15.952 1.00 55.00 99 HIS A C 1
ATOM 843 O O . HIS A 1 99 ? 10.105 -6.310 17.108 1.00 55.00 99 HIS A O 1
ATOM 849 N N . LYS A 1 100 ? 11.558 -5.458 15.661 1.00 58.06 100 LYS A N 1
ATOM 850 C CA . LYS A 1 100 ? 12.333 -4.750 16.695 1.00 58.06 100 LYS A CA 1
ATOM 851 C C . LYS A 1 100 ? 11.593 -3.506 17.144 1.00 58.06 100 LYS A C 1
ATOM 853 O O . LYS A 1 100 ? 11.494 -3.282 18.349 1.00 58.06 100 LYS A O 1
ATOM 858 N N . THR A 1 101 ? 11.038 -2.761 16.195 1.00 58.22 101 THR A N 1
ATOM 859 C CA . THR A 1 101 ? 10.262 -1.551 16.452 1.00 58.22 101 THR A CA 1
ATOM 860 C C . THR A 1 101 ? 9.020 -1.882 17.287 1.00 58.22 101 THR A C 1
ATOM 862 O O . THR A 1 101 ? 8.741 -1.198 18.270 1.00 58.22 101 THR A O 1
ATOM 865 N N . TRP A 1 102 ? 8.332 -2.994 16.987 1.00 63.50 102 TRP A N 1
ATOM 866 C CA . TRP A 1 102 ? 7.078 -3.384 17.651 1.00 63.50 102 TRP A CA 1
ATOM 867 C C . TRP A 1 102 ? 7.278 -4.232 18.915 1.00 63.50 102 TRP A C 1
ATOM 869 O O . TRP A 1 102 ? 6.482 -4.151 19.848 1.00 63.50 102 TRP A O 1
ATOM 879 N N . ARG A 1 103 ? 8.363 -5.016 19.015 1.00 52.88 103 ARG A N 1
ATOM 880 C CA . ARG A 1 103 ? 8.650 -5.859 20.197 1.00 52.88 103 ARG A CA 1
ATOM 881 C C . ARG A 1 103 ? 9.257 -5.085 21.369 1.00 52.88 103 ARG A C 1
ATOM 883 O O . ARG A 1 103 ? 9.143 -5.566 22.499 1.00 52.88 103 ARG A O 1
ATOM 890 N N . LEU A 1 104 ? 9.919 -3.948 21.122 1.00 47.31 104 LEU A N 1
ATOM 891 C CA . LEU A 1 104 ? 10.754 -3.263 22.124 1.00 47.31 104 LEU A CA 1
ATOM 892 C C . LEU A 1 104 ? 10.350 -1.810 22.438 1.00 47.31 104 LEU A C 1
ATOM 894 O O . LEU A 1 104 ? 10.837 -1.286 23.434 1.00 47.31 104 LEU A O 1
ATOM 898 N N . GLY A 1 105 ? 9.485 -1.168 21.640 1.00 48.66 105 GLY A N 1
ATOM 899 C CA . GLY A 1 105 ? 9.163 0.261 21.800 1.00 48.66 105 GLY A CA 1
ATOM 900 C C . GLY A 1 105 ? 7.723 0.608 22.196 1.00 48.66 105 GLY A C 1
ATOM 901 O O . GLY A 1 105 ? 7.499 1.689 22.737 1.00 48.66 105 GLY A O 1
ATOM 902 N N . GLY A 1 106 ? 6.751 -0.277 21.947 1.00 56.03 106 GLY A N 1
ATOM 903 C CA . GLY A 1 106 ? 5.341 0.001 22.242 1.00 56.03 106 GLY A CA 1
ATOM 904 C C . GLY A 1 106 ? 5.081 0.025 23.746 1.00 56.03 106 GLY A C 1
ATOM 905 O O . GLY A 1 106 ? 5.337 -0.965 24.440 1.00 56.03 106 GLY A O 1
ATOM 906 N N . LYS A 1 107 ? 4.558 1.143 24.260 1.00 62.62 107 LYS A N 1
ATOM 907 C CA . LYS A 1 107 ? 4.285 1.304 25.700 1.00 62.62 107 LYS A CA 1
ATOM 908 C C . LYS A 1 107 ? 3.133 0.405 26.159 1.00 62.62 107 LYS A C 1
ATOM 910 O O . LYS A 1 107 ? 3.063 0.074 27.339 1.00 62.62 107 LYS A O 1
ATOM 915 N N . ASN A 1 108 ? 2.260 -0.020 25.236 1.00 80.06 108 ASN A N 1
ATOM 916 C CA . ASN A 1 108 ? 1.082 -0.829 25.544 1.00 80.06 108 ASN A CA 1
ATOM 917 C C . ASN A 1 108 ? 0.928 -2.047 24.611 1.00 80.06 108 ASN A C 1
ATOM 919 O O . ASN A 1 108 ? 0.230 -2.016 23.597 1.00 80.06 108 ASN A O 1
ATOM 923 N N . LYS A 1 109 ? 1.563 -3.163 24.992 1.00 81.81 109 LYS A N 1
ATOM 924 C CA . LYS A 1 109 ? 1.514 -4.434 24.243 1.00 81.81 109 LYS A CA 1
ATOM 925 C C . LYS A 1 109 ? 0.104 -5.015 24.101 1.00 81.81 109 LYS A C 1
ATOM 927 O O . LYS A 1 109 ? -0.165 -5.673 23.100 1.00 81.81 109 LYS A O 1
ATOM 932 N N . ALA A 1 110 ? -0.768 -4.809 25.088 1.00 87.50 110 ALA A N 1
ATOM 933 C CA . ALA A 1 110 ? -2.136 -5.322 25.050 1.00 87.50 110 ALA A CA 1
ATOM 934 C C . ALA A 1 110 ? -2.948 -4.604 23.966 1.00 87.50 110 ALA A C 1
ATOM 936 O O . ALA A 1 110 ? -3.505 -5.251 23.085 1.00 87.50 110 ALA A O 1
ATOM 937 N N . LEU A 1 111 ? -2.894 -3.272 23.961 1.00 87.56 111 LEU A N 1
ATOM 938 C CA . LEU A 1 111 ? -3.573 -2.443 22.968 1.00 87.56 111 LEU A CA 1
ATOM 939 C C . LEU A 1 111 ? -3.081 -2.711 21.544 1.00 87.56 111 LEU A C 1
ATOM 941 O O . LEU A 1 111 ? -3.851 -2.792 20.586 1.00 87.56 111 LEU A O 1
ATOM 945 N N . PHE A 1 112 ? -1.771 -2.902 21.419 1.00 87.00 112 PHE A N 1
ATOM 946 C CA . PHE A 1 112 ? -1.159 -3.274 20.159 1.00 87.00 112 PHE A CA 1
ATOM 947 C C . PHE A 1 112 ? -1.658 -4.642 19.666 1.00 87.00 112 PHE A C 1
ATOM 949 O O . PHE A 1 112 ? -2.063 -4.778 18.513 1.00 87.00 112 PHE A O 1
ATOM 956 N N . LYS A 1 113 ? -1.715 -5.643 20.555 1.00 90.75 113 LYS A N 1
ATOM 957 C CA . LYS A 1 113 ? -2.274 -6.964 20.245 1.00 90.75 113 LYS A CA 1
ATOM 958 C C . LYS A 1 113 ? -3.736 -6.881 19.803 1.00 90.75 113 LYS A C 1
ATOM 960 O O . LYS A 1 113 ? -4.092 -7.515 18.815 1.00 90.75 113 LYS A O 1
ATOM 965 N N . GLU A 1 114 ? -4.565 -6.114 20.504 1.00 91.50 114 GLU A N 1
ATOM 966 C CA . GLU A 1 114 ? -5.970 -5.906 20.132 1.00 91.50 114 GLU A CA 1
ATOM 967 C C . GLU A 1 114 ? -6.111 -5.265 18.755 1.00 91.50 114 GLU A C 1
ATOM 969 O O . GLU A 1 114 ? -6.966 -5.666 17.974 1.00 91.50 114 GLU A O 1
ATOM 974 N N . THR A 1 115 ? -5.264 -4.286 18.441 1.00 90.50 115 THR A N 1
ATOM 975 C CA . THR A 1 115 ? -5.237 -3.664 17.114 1.00 90.50 115 THR A CA 1
ATOM 976 C C . THR A 1 115 ? -4.926 -4.698 16.042 1.00 90.50 115 THR A C 1
ATOM 978 O O . THR A 1 115 ? -5.682 -4.843 15.088 1.00 90.50 115 THR A O 1
ATOM 981 N N . LEU A 1 116 ? -3.851 -5.466 16.228 1.00 92.69 116 LEU A N 1
ATOM 982 C CA . LEU A 1 116 ? -3.449 -6.474 15.256 1.00 92.69 116 LEU A CA 1
ATOM 983 C C . LEU A 1 116 ? -4.484 -7.591 15.091 1.00 92.69 116 LEU A C 1
ATOM 985 O O . LEU A 1 116 ? -4.614 -8.113 13.994 1.00 92.69 116 LEU A O 1
ATOM 989 N N . LEU A 1 117 ? -5.252 -7.930 16.131 1.00 95.38 117 LEU A N 1
ATOM 990 C CA . LEU A 1 117 ? -6.340 -8.911 16.040 1.00 95.38 117 LEU A CA 1
ATOM 991 C C . LEU A 1 117 ? -7.464 -8.497 15.082 1.00 95.38 117 LEU A C 1
ATOM 993 O O . LEU A 1 117 ? -8.196 -9.379 14.648 1.00 95.38 117 LEU A O 1
ATOM 997 N N . ARG A 1 118 ? -7.602 -7.204 14.759 1.00 95.44 118 ARG A N 1
ATOM 998 C CA . ARG A 1 118 ? -8.634 -6.667 13.853 1.00 95.44 118 ARG A CA 1
ATOM 999 C C . ARG A 1 118 ? -8.167 -6.548 12.400 1.00 95.44 118 ARG A C 1
ATOM 1001 O O . ARG A 1 118 ? -8.973 -6.223 11.542 1.00 95.44 118 ARG A O 1
ATOM 1008 N N . ILE A 1 119 ? -6.883 -6.770 12.115 1.00 96.38 119 ILE A N 1
ATOM 1009 C CA . ILE A 1 119 ? -6.337 -6.580 10.767 1.00 96.38 119 ILE A CA 1
ATOM 1010 C C . ILE A 1 119 ? -6.915 -7.620 9.812 1.00 96.38 119 ILE A C 1
ATOM 1012 O O . ILE A 1 119 ? -6.607 -8.802 9.929 1.00 96.38 119 ILE A O 1
ATOM 1016 N N . GLU A 1 120 ? -7.671 -7.144 8.829 1.00 97.56 120 GLU A N 1
ATOM 1017 C CA . GLU A 1 120 ? -8.250 -7.933 7.742 1.00 97.56 120 GLU A CA 1
ATOM 1018 C C . GLU A 1 120 ? -7.381 -7.888 6.482 1.00 97.56 120 GLU A C 1
ATOM 1020 O O . GLU A 1 120 ? -7.378 -8.834 5.692 1.00 97.56 120 GLU A O 1
ATOM 1025 N N . ARG A 1 121 ? -6.600 -6.816 6.294 1.00 96.75 121 ARG A N 1
ATOM 1026 C CA . ARG A 1 121 ? -5.675 -6.663 5.167 1.00 96.75 121 ARG A CA 1
ATOM 1027 C C . ARG A 1 121 ? -4.340 -6.092 5.619 1.00 96.75 121 ARG A C 1
ATOM 1029 O O . ARG A 1 121 ? -4.290 -5.057 6.279 1.00 96.75 121 ARG A O 1
ATOM 1036 N N . PHE A 1 122 ? -3.261 -6.748 5.207 1.00 95.00 122 PHE A N 1
ATOM 1037 C CA . PHE A 1 122 ? -1.894 -6.285 5.409 1.00 95.00 122 PHE A CA 1
ATOM 1038 C C . PHE A 1 122 ? -1.153 -6.223 4.074 1.00 95.00 122 PHE A C 1
ATOM 1040 O O . PHE A 1 122 ? -1.018 -7.239 3.383 1.00 95.00 122 PHE A O 1
ATOM 1047 N N . ILE A 1 123 ? -0.672 -5.031 3.729 1.00 94.12 123 ILE A N 1
ATOM 1048 C CA . ILE A 1 123 ? -0.002 -4.744 2.463 1.00 94.12 123 ILE A CA 1
ATOM 1049 C C . ILE A 1 123 ? 1.445 -4.331 2.718 1.00 94.12 123 ILE A C 1
ATOM 1051 O O . ILE A 1 123 ? 1.712 -3.441 3.523 1.00 94.12 123 ILE A O 1
ATOM 1055 N N . VAL A 1 124 ? 2.379 -4.944 1.997 1.00 91.81 124 VAL A N 1
ATOM 1056 C CA . VAL A 1 124 ? 3.769 -4.476 1.918 1.00 91.81 124 VAL A CA 1
ATOM 1057 C C . VAL A 1 124 ? 3.930 -3.717 0.608 1.00 91.81 124 VAL A C 1
ATOM 1059 O O . VAL A 1 124 ? 3.802 -4.324 -0.450 1.00 91.81 124 VAL A O 1
ATOM 1062 N N . MET A 1 125 ? 4.187 -2.415 0.677 1.00 89.81 125 MET A N 1
ATOM 1063 C CA . MET A 1 125 ? 4.288 -1.512 -0.469 1.00 89.81 125 MET A CA 1
ATOM 1064 C C . MET A 1 125 ? 5.746 -1.325 -0.897 1.00 89.81 125 MET A C 1
ATOM 1066 O O . MET A 1 125 ? 6.527 -0.690 -0.190 1.00 89.81 125 MET A O 1
ATOM 1070 N N . GLU A 1 126 ? 6.113 -1.833 -2.072 1.00 87.00 126 GLU A N 1
ATOM 1071 C CA . GLU A 1 126 ? 7.370 -1.506 -2.747 1.00 87.00 126 GLU A CA 1
ATOM 1072 C C . GLU A 1 126 ? 7.174 -0.301 -3.665 1.00 87.00 126 GLU A C 1
ATOM 1074 O O . GLU A 1 126 ? 6.532 -0.378 -4.717 1.00 87.00 126 GLU A O 1
ATOM 1079 N N . ARG A 1 127 ? 7.775 0.816 -3.252 1.00 82.75 127 ARG A N 1
ATOM 1080 C CA . ARG A 1 127 ? 7.889 2.038 -4.045 1.00 82.75 127 ARG A CA 1
ATOM 1081 C C . ARG A 1 127 ? 9.319 2.134 -4.563 1.00 82.75 127 ARG A C 1
ATOM 1083 O O . ARG A 1 127 ? 10.187 2.777 -3.975 1.00 82.75 127 ARG A O 1
ATOM 1090 N N . GLY A 1 128 ? 9.581 1.389 -5.628 1.00 70.69 128 GLY A N 1
ATOM 1091 C CA . GLY A 1 128 ? 10.909 1.305 -6.220 1.00 70.69 128 GLY A CA 1
ATOM 1092 C C . GLY A 1 128 ? 11.136 2.440 -7.212 1.00 70.69 128 GLY A C 1
ATOM 1093 O O . GLY A 1 128 ? 10.240 2.794 -7.975 1.00 70.69 128 GLY A O 1
ATOM 1094 N N . SER A 1 129 ? 12.351 2.979 -7.254 1.00 66.12 129 SER A N 1
ATOM 1095 C CA . SER A 1 129 ? 12.749 3.890 -8.329 1.00 66.12 129 SER A CA 1
ATOM 1096 C C . SER A 1 129 ? 13.064 3.093 -9.602 1.00 66.12 129 SER A C 1
ATOM 1098 O O . SER A 1 129 ? 13.595 1.978 -9.519 1.00 66.12 129 SER A O 1
ATOM 1100 N N . ARG A 1 130 ? 12.797 3.656 -10.788 1.00 70.00 130 ARG A N 1
ATOM 1101 C CA . ARG A 1 130 ? 13.088 3.002 -12.082 1.00 70.00 130 ARG A CA 1
ATOM 1102 C C . ARG A 1 130 ? 14.572 2.652 -12.193 1.00 70.00 130 ARG A C 1
ATOM 1104 O O . ARG A 1 130 ? 14.942 1.579 -12.663 1.00 70.00 130 ARG A O 1
ATOM 1111 N N . MET A 1 131 ? 15.436 3.520 -11.673 1.00 63.62 131 MET A N 1
ATOM 1112 C CA . MET A 1 131 ? 16.879 3.286 -11.611 1.00 63.62 131 MET A CA 1
ATOM 1113 C C . MET A 1 131 ? 17.262 2.065 -10.768 1.00 63.62 131 MET A C 1
ATOM 1115 O O . MET A 1 131 ? 18.242 1.386 -11.082 1.00 63.62 131 MET A O 1
ATOM 1119 N N . GLY A 1 132 ? 16.501 1.750 -9.717 1.00 64.38 132 GLY A N 1
ATOM 1120 C CA . GLY A 1 132 ? 16.690 0.534 -8.924 1.00 64.38 132 GLY A CA 1
ATOM 1121 C C . GLY A 1 132 ? 16.478 -0.744 -9.739 1.00 64.38 132 GLY A C 1
ATOM 1122 O O . GLY A 1 132 ? 17.254 -1.689 -9.592 1.00 64.38 132 GLY A O 1
ATOM 1123 N N . TRP A 1 133 ? 15.490 -0.735 -10.640 1.00 65.75 133 TRP A N 1
ATOM 1124 C CA . TRP A 1 133 ? 15.179 -1.850 -11.541 1.00 65.75 133 TRP A CA 1
ATOM 1125 C C . TRP A 1 133 ? 16.292 -2.073 -12.576 1.00 65.75 133 TRP A C 1
ATOM 1127 O O . TRP A 1 133 ? 16.643 -3.213 -12.880 1.00 65.75 133 TRP A O 1
ATOM 1137 N N . LEU A 1 134 ? 16.890 -0.989 -13.085 1.00 62.88 134 LEU A N 1
ATOM 1138 C CA . LEU A 1 134 ? 17.912 -1.052 -14.137 1.00 62.88 134 LEU A CA 1
ATOM 1139 C C . LEU A 1 134 ? 19.343 -1.266 -13.623 1.00 62.88 134 LEU A C 1
ATOM 1141 O O . LEU A 1 134 ? 20.142 -1.940 -14.263 1.00 62.88 134 LEU A O 1
ATOM 1145 N N . ASN A 1 135 ? 19.711 -0.721 -12.460 1.00 59.84 135 ASN A N 1
ATOM 1146 C CA . ASN A 1 135 ? 21.090 -0.808 -11.950 1.00 59.84 135 ASN A CA 1
ATOM 1147 C C . ASN A 1 135 ? 21.543 -2.239 -11.609 1.00 59.84 135 ASN A C 1
ATOM 1149 O O . ASN A 1 135 ? 22.741 -2.485 -11.454 1.00 59.84 135 ASN A O 1
ATOM 1153 N N . ARG A 1 136 ? 20.602 -3.175 -11.453 1.00 60.47 136 ARG A N 1
ATOM 1154 C CA . ARG A 1 136 ? 20.875 -4.580 -11.118 1.00 60.47 136 ARG A CA 1
ATOM 1155 C C . ARG A 1 136 ? 20.928 -5.493 -12.342 1.00 60.47 136 ARG A C 1
ATOM 1157 O O . ARG A 1 136 ? 21.414 -6.611 -12.218 1.00 60.47 136 ARG A O 1
ATOM 1164 N N . ASP A 1 137 ? 20.503 -4.997 -13.501 1.00 56.59 137 ASP A N 1
ATOM 1165 C CA . ASP A 1 137 ? 20.449 -5.733 -14.758 1.00 56.59 137 ASP A CA 1
ATOM 1166 C C . ASP A 1 137 ? 20.851 -4.799 -15.906 1.00 56.59 137 ASP A C 1
ATOM 1168 O O . ASP A 1 137 ? 20.037 -4.065 -16.467 1.00 56.59 137 ASP A O 1
ATOM 1172 N N . LYS A 1 138 ? 22.157 -4.765 -16.187 1.00 52.50 138 LYS A N 1
ATOM 1173 C CA . LYS A 1 138 ? 22.796 -3.705 -16.978 1.00 52.50 138 LYS A CA 1
ATOM 1174 C C . LYS A 1 138 ? 22.377 -3.653 -18.455 1.00 52.50 138 LYS A C 1
ATOM 1176 O O . LYS A 1 138 ? 22.744 -2.689 -19.116 1.00 52.50 138 LYS A O 1
ATOM 1181 N N . THR A 1 139 ? 21.620 -4.620 -18.976 1.00 51.69 139 THR A N 1
ATOM 1182 C CA . THR A 1 139 ? 21.261 -4.654 -20.408 1.00 51.69 139 THR A CA 1
ATOM 1183 C C . THR A 1 139 ? 19.861 -5.183 -20.719 1.00 51.69 139 THR A C 1
ATOM 1185 O O . THR A 1 139 ? 19.289 -4.755 -21.719 1.00 51.69 139 THR A O 1
ATOM 1188 N N . SER A 1 140 ? 19.260 -6.060 -19.901 1.00 53.44 140 SER A N 1
ATOM 1189 C CA . SER A 1 140 ? 18.000 -6.722 -20.289 1.00 53.44 140 SER A CA 1
ATOM 1190 C C . SER A 1 140 ? 16.721 -6.062 -19.753 1.00 53.44 140 SER A C 1
ATOM 1192 O O . SER A 1 140 ? 15.643 -6.304 -20.292 1.00 53.44 140 SER A O 1
ATOM 1194 N N . SER A 1 141 ? 16.820 -5.167 -18.762 1.00 58.16 141 SER A N 1
ATOM 1195 C CA . SER A 1 141 ? 15.637 -4.528 -18.160 1.00 58.16 141 SER A CA 1
ATOM 1196 C C . SER A 1 141 ? 15.075 -3.329 -18.934 1.00 58.16 141 SER A C 1
ATOM 1198 O O . SER A 1 141 ? 13.887 -3.061 -18.802 1.00 58.16 141 SER A O 1
ATOM 1200 N N . ILE A 1 142 ? 15.874 -2.628 -19.755 1.00 60.62 142 ILE A N 1
ATOM 1201 C CA . ILE A 1 142 ? 15.388 -1.482 -20.565 1.00 60.62 142 ILE A CA 1
ATOM 1202 C C . ILE A 1 142 ? 14.415 -1.948 -21.655 1.00 60.62 142 ILE A C 1
ATOM 1204 O O . ILE A 1 142 ? 13.516 -1.211 -22.023 1.00 60.62 142 ILE A O 1
ATOM 1208 N N . ARG A 1 143 ? 14.576 -3.184 -22.140 1.00 64.19 143 ARG A N 1
ATOM 1209 C CA . ARG A 1 143 ? 13.694 -3.803 -23.142 1.00 64.19 143 ARG A CA 1
ATOM 1210 C C . ARG A 1 143 ? 12.545 -4.600 -22.517 1.00 64.19 143 ARG A C 1
ATOM 1212 O O . ARG A 1 143 ? 11.837 -5.299 -23.231 1.00 64.19 143 ARG A O 1
ATOM 1219 N N . SER A 1 144 ? 12.412 -4.600 -21.187 1.00 69.44 144 SER A N 1
ATOM 1220 C CA . SER A 1 144 ? 11.455 -5.468 -20.497 1.00 69.44 144 SER A CA 1
ATOM 1221 C C . SER A 1 144 ? 10.039 -4.884 -20.570 1.00 69.44 144 SER A C 1
ATOM 1223 O O . SER A 1 144 ? 9.794 -3.837 -19.965 1.00 69.44 144 SER A O 1
ATOM 1225 N N . PRO A 1 145 ? 9.062 -5.569 -21.194 1.00 73.12 145 PRO A N 1
ATOM 1226 C CA . PRO A 1 145 ? 7.677 -5.093 -21.234 1.00 73.12 145 PRO A CA 1
ATOM 1227 C C . PRO A 1 145 ? 7.079 -4.910 -19.830 1.00 73.12 145 PRO A C 1
ATOM 1229 O O . PRO A 1 145 ? 6.284 -4.000 -19.591 1.00 73.12 145 PRO A O 1
ATOM 1232 N N . SER A 1 146 ? 7.510 -5.731 -18.865 1.00 74.50 146 SER A N 1
ATOM 1233 C CA . SER A 1 146 ? 7.116 -5.636 -17.454 1.00 74.50 146 SER A CA 1
ATOM 1234 C C . SER A 1 146 ? 7.359 -4.261 -16.844 1.00 74.50 146 SER A C 1
ATOM 1236 O O . SER A 1 146 ? 6.573 -3.797 -16.018 1.00 74.50 146 SER A O 1
ATOM 1238 N N . TYR A 1 147 ? 8.451 -3.612 -17.244 1.00 74.25 147 TYR A N 1
ATOM 1239 C CA . TYR A 1 147 ? 8.824 -2.306 -16.729 1.00 74.25 147 TYR A CA 1
ATOM 1240 C C . TYR A 1 147 ? 7.843 -1.224 -17.197 1.00 74.25 147 TYR A C 1
ATOM 1242 O O . TYR A 1 147 ? 7.340 -0.446 -16.385 1.00 74.25 147 TYR A O 1
ATOM 1250 N N . HIS A 1 148 ? 7.514 -1.219 -18.488 1.00 76.19 148 HIS A N 1
ATOM 1251 C CA . HIS A 1 148 ? 6.621 -0.222 -19.071 1.00 76.19 148 HIS A CA 1
ATOM 1252 C C . HIS A 1 148 ? 5.163 -0.400 -18.630 1.00 76.19 148 HIS A C 1
ATOM 1254 O O . HIS A 1 148 ? 4.445 0.585 -18.497 1.00 76.19 148 HIS A O 1
ATOM 1260 N N . GLY A 1 149 ? 4.729 -1.626 -18.317 1.00 82.31 149 GLY A N 1
ATOM 1261 C CA . GLY A 1 149 ? 3.379 -1.858 -17.792 1.00 82.31 149 GLY A CA 1
ATOM 1262 C C . GLY A 1 149 ? 3.174 -1.467 -16.325 1.00 82.31 149 GLY A C 1
ATOM 1263 O O . GLY A 1 149 ? 2.035 -1.191 -15.921 1.00 82.31 149 GLY A O 1
ATOM 1264 N N . CYS A 1 150 ? 4.255 -1.420 -15.536 1.00 86.56 150 CYS A N 1
ATOM 1265 C CA . CYS A 1 150 ? 4.196 -1.162 -14.099 1.00 86.56 150 CYS A CA 1
ATOM 1266 C C . CYS A 1 150 ? 3.585 0.223 -13.801 1.00 86.56 150 CYS A C 1
ATOM 1268 O O . CYS A 1 150 ? 4.023 1.220 -14.384 1.00 86.56 150 CYS A O 1
ATOM 1270 N N . PRO A 1 151 ? 2.577 0.319 -12.910 1.00 89.62 151 PRO A N 1
ATOM 1271 C CA . PRO A 1 151 ? 1.967 1.585 -12.548 1.00 89.62 151 PRO A CA 1
ATOM 1272 C C . PRO A 1 151 ? 2.971 2.536 -11.912 1.00 89.62 151 PRO A C 1
ATOM 1274 O O . PRO A 1 151 ? 3.883 2.126 -11.187 1.00 89.62 151 PRO A O 1
ATOM 1277 N N . VAL A 1 152 ? 2.755 3.825 -12.134 1.00 86.25 152 VAL A N 1
ATOM 1278 C CA . VAL A 1 152 ? 3.521 4.884 -11.487 1.00 86.25 152 VAL A CA 1
ATOM 1279 C C . VAL A 1 152 ? 2.750 5.365 -10.270 1.00 86.25 152 VAL A C 1
ATOM 1281 O O . VAL A 1 152 ? 1.538 5.583 -10.332 1.00 86.25 152 VAL A O 1
ATOM 1284 N N . TYR A 1 153 ? 3.457 5.522 -9.154 1.00 81.56 153 TYR A N 1
ATOM 1285 C CA . TYR A 1 153 ? 2.858 5.891 -7.885 1.00 81.56 153 TYR A CA 1
ATOM 1286 C C . TYR A 1 153 ? 2.116 7.215 -8.006 1.00 81.56 153 TYR A C 1
ATOM 1288 O O . TYR A 1 153 ? 2.679 8.253 -8.369 1.00 81.56 153 TYR A O 1
ATOM 1296 N N . GLY A 1 154 ? 0.838 7.166 -7.654 1.00 71.62 154 GLY A N 1
ATOM 1297 C CA . GLY A 1 154 ? 0.008 8.341 -7.618 1.00 71.62 154 GLY A CA 1
ATOM 1298 C C . GLY A 1 154 ? 0.082 9.093 -6.289 1.00 71.62 154 GLY A C 1
ATOM 1299 O O . GLY A 1 154 ? -0.010 8.506 -5.222 1.00 71.62 154 GLY A O 1
ATOM 1300 N N . ASN A 1 155 ? 0.146 10.422 -6.338 1.00 67.00 155 ASN A N 1
ATOM 1301 C CA . ASN A 1 155 ? -0.151 11.315 -5.223 1.00 67.00 155 ASN A CA 1
ATOM 1302 C C . ASN A 1 155 ? -1.667 11.458 -4.911 1.00 67.00 155 ASN A C 1
ATOM 1304 O O . ASN A 1 155 ? -2.062 12.398 -4.219 1.00 67.00 155 ASN A O 1
ATOM 1308 N N . THR A 1 156 ? -2.537 10.590 -5.441 1.00 64.38 156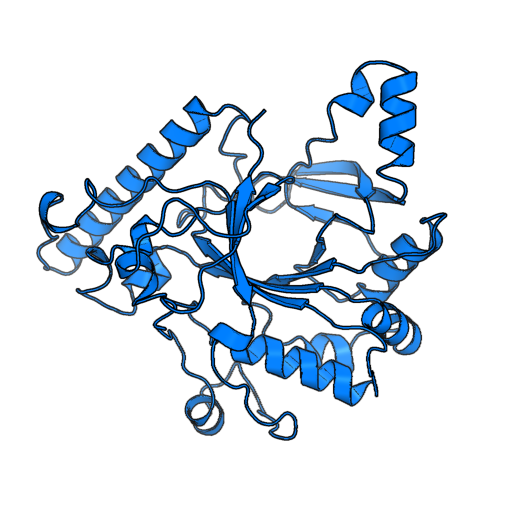 THR A N 1
ATOM 1309 C CA . THR A 1 156 ? -3.979 10.574 -5.127 1.00 64.38 156 THR A CA 1
ATOM 1310 C C . THR A 1 156 ? -4.283 9.697 -3.915 1.00 64.38 156 THR A C 1
ATOM 1312 O O . THR A 1 156 ? -3.693 8.636 -3.753 1.00 64.38 156 THR A O 1
ATOM 1315 N N . PHE A 1 157 ? -5.290 10.079 -3.131 1.00 70.19 157 PHE A N 1
ATOM 1316 C CA . PHE A 1 157 ? -5.692 9.382 -1.898 1.00 70.19 157 PHE A CA 1
ATOM 1317 C C . PHE A 1 157 ? -6.833 8.379 -2.094 1.00 70.19 157 PHE A C 1
ATOM 1319 O O . PHE A 1 157 ? -7.147 7.627 -1.180 1.00 70.19 157 PHE A O 1
ATOM 1326 N N . GLY A 1 158 ? -7.476 8.392 -3.261 1.00 79.50 158 GLY A N 1
ATOM 1327 C CA . GLY A 1 158 ? -8.551 7.471 -3.603 1.00 79.50 158 GLY A CA 1
ATOM 1328 C C . GLY A 1 158 ? -8.179 6.675 -4.841 1.00 79.50 158 GLY A C 1
ATOM 1329 O O . GLY A 1 158 ? -7.596 7.224 -5.780 1.00 79.50 158 GLY A O 1
ATOM 1330 N N . PHE A 1 159 ? -8.517 5.393 -4.819 1.00 87.06 159 PHE A N 1
ATOM 1331 C CA . PHE A 1 159 ? -8.291 4.488 -5.928 1.00 87.06 159 PHE A CA 1
ATOM 1332 C C . PHE A 1 159 ? -9.460 3.520 -6.086 1.00 87.06 159 PHE A C 1
ATOM 1334 O O . PHE A 1 159 ? -10.128 3.153 -5.118 1.00 87.06 159 PHE A O 1
ATOM 1341 N N . GLU A 1 160 ? -9.675 3.093 -7.320 1.00 89.69 160 GLU A N 1
ATOM 1342 C CA . GLU A 1 160 ? -10.540 1.979 -7.668 1.00 89.69 160 GLU A CA 1
ATOM 1343 C C . GLU A 1 160 ? -9.715 0.698 -7.746 1.00 89.69 160 GLU A C 1
ATOM 1345 O O . GLU A 1 160 ? -8.594 0.705 -8.251 1.00 89.69 160 GLU A O 1
ATOM 1350 N N . ARG A 1 161 ? -10.264 -0.412 -7.250 1.00 92.25 161 ARG A N 1
ATOM 1351 C CA . ARG A 1 161 ? -9.627 -1.727 -7.351 1.00 92.25 161 ARG A CA 1
ATOM 1352 C C . ARG A 1 161 ? -10.250 -2.506 -8.490 1.00 92.25 161 ARG A C 1
ATOM 1354 O O . ARG A 1 161 ? -11.383 -2.967 -8.379 1.00 92.25 161 ARG A O 1
ATOM 1361 N N . LEU A 1 162 ? -9.483 -2.690 -9.552 1.00 94.50 162 LEU A N 1
ATOM 1362 C CA . LEU A 1 162 ? -9.834 -3.616 -10.615 1.00 94.50 162 LEU A CA 1
ATOM 1363 C C . LEU A 1 162 ? -9.315 -5.014 -10.246 1.00 94.50 162 LEU A C 1
ATOM 1365 O O . LEU A 1 162 ? -8.146 -5.128 -9.865 1.00 94.50 162 LEU A O 1
ATOM 1369 N N . PRO A 1 163 ? -10.132 -6.080 -10.378 1.00 93.50 163 PRO A N 1
ATOM 1370 C CA . PRO A 1 163 ? -9.721 -7.445 -10.036 1.00 93.50 163 PRO A CA 1
ATOM 1371 C C . PRO A 1 163 ? -8.468 -7.918 -10.776 1.00 93.50 163 PRO A C 1
ATOM 1373 O O . PRO A 1 163 ? -7.709 -8.732 -10.261 1.00 93.50 163 PRO A O 1
ATOM 1376 N N . CYS A 1 164 ? -8.260 -7.406 -11.987 1.00 92.94 164 CYS A N 1
ATOM 1377 C CA . CYS A 1 164 ? -7.051 -7.594 -12.766 1.00 92.94 164 CYS A CA 1
ATOM 1378 C C . CYS A 1 164 ? -6.710 -6.305 -13.515 1.00 92.94 164 CYS A C 1
ATOM 1380 O O . CYS A 1 164 ? -7.596 -5.505 -13.819 1.00 92.94 164 CYS A O 1
ATOM 1382 N N . ASP A 1 165 ? -5.432 -6.110 -13.831 1.00 93.00 165 ASP A N 1
ATOM 1383 C CA . ASP A 1 165 ? -5.022 -5.046 -14.741 1.00 93.00 165 ASP A CA 1
ATOM 1384 C C . ASP A 1 165 ? -5.354 -5.420 -16.200 1.00 93.00 165 ASP A C 1
ATOM 1386 O O . ASP A 1 165 ? -4.723 -6.326 -16.757 1.00 93.00 165 ASP A O 1
ATOM 1390 N N . PRO A 1 166 ? -6.317 -4.736 -16.849 1.00 91.25 166 PRO A N 1
ATOM 1391 C CA . PRO A 1 166 ? -6.751 -5.086 -18.200 1.00 91.25 166 PRO A CA 1
ATOM 1392 C C . PRO A 1 166 ? -5.706 -4.747 -19.270 1.00 91.25 166 PRO A C 1
ATOM 1394 O O . PRO A 1 166 ? -5.853 -5.155 -20.418 1.00 91.25 166 PRO A O 1
ATOM 1397 N N . ARG A 1 167 ? -4.659 -3.992 -18.917 1.00 89.75 167 ARG A N 1
ATOM 1398 C CA . ARG A 1 167 ? -3.622 -3.542 -19.851 1.00 89.75 167 ARG A CA 1
ATOM 1399 C C . ARG A 1 167 ? -2.565 -4.616 -20.121 1.00 89.75 167 ARG A C 1
ATOM 1401 O O . ARG A 1 167 ? -1.736 -4.439 -21.008 1.00 89.75 167 ARG A O 1
ATOM 1408 N N . LEU A 1 168 ? -2.544 -5.695 -19.335 1.00 88.44 168 LEU A N 1
ATOM 1409 C CA . LEU A 1 168 ? -1.439 -6.653 -19.324 1.00 88.44 168 LEU A CA 1
ATOM 1410 C C . LEU A 1 168 ? -1.740 -7.914 -20.137 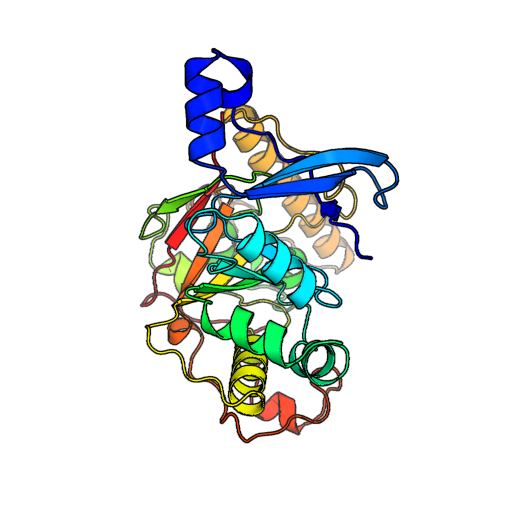1.00 88.44 168 LEU A C 1
ATOM 1412 O O . LEU A 1 168 ? -2.676 -8.655 -19.846 1.00 88.44 168 LEU A O 1
ATOM 1416 N N . GLY A 1 169 ? -0.863 -8.206 -21.099 1.00 85.19 169 GLY A N 1
ATOM 1417 C CA . GLY A 1 169 ? -0.595 -9.565 -21.590 1.00 85.19 169 GLY A CA 1
ATOM 1418 C C . GLY A 1 169 ? 0.476 -10.299 -20.766 1.00 85.19 169 GLY A C 1
ATOM 1419 O O . GLY A 1 169 ? 1.184 -9.672 -19.975 1.00 85.19 169 GLY A O 1
ATOM 1420 N N . ASP A 1 170 ? 0.633 -11.606 -20.990 1.00 86.38 170 ASP A N 1
ATOM 1421 C CA . ASP A 1 170 ? 1.516 -12.482 -20.200 1.00 86.38 170 ASP A CA 1
ATOM 1422 C C . ASP A 1 170 ? 2.988 -12.038 -20.204 1.00 86.38 170 ASP A C 1
ATOM 1424 O O . ASP A 1 170 ? 3.654 -12.097 -19.171 1.00 86.38 170 ASP A O 1
ATOM 1428 N N . GLU A 1 171 ? 3.491 -11.508 -21.324 1.00 85.25 171 GLU A N 1
ATOM 1429 C CA . GLU A 1 171 ? 4.868 -10.995 -21.437 1.00 85.25 171 GLU A CA 1
ATOM 1430 C C . GLU A 1 171 ? 5.205 -9.940 -20.370 1.00 85.25 171 GLU A C 1
ATOM 1432 O O . GLU A 1 171 ? 6.330 -9.894 -19.874 1.00 85.25 171 GLU A O 1
ATOM 1437 N N . HIS A 1 172 ? 4.224 -9.136 -19.945 1.00 86.19 172 HIS A N 1
ATOM 1438 C CA . HIS A 1 172 ? 4.420 -8.109 -18.920 1.00 86.19 172 HIS A CA 1
ATOM 1439 C C . HIS A 1 172 ? 4.585 -8.692 -17.515 1.00 86.19 172 HIS A C 1
ATOM 1441 O O . HIS A 1 172 ? 5.068 -7.995 -16.626 1.00 86.19 172 HIS A O 1
ATOM 1447 N N . LEU A 1 173 ? 4.207 -9.949 -17.287 1.00 88.88 173 LEU A N 1
ATOM 1448 C CA . LEU A 1 173 ? 4.280 -10.597 -15.979 1.00 88.88 173 LEU A CA 1
ATOM 1449 C C . LEU A 1 173 ? 5.387 -11.651 -15.895 1.00 88.88 173 LEU A C 1
ATOM 1451 O O . LEU A 1 173 ? 5.721 -12.066 -14.790 1.00 88.88 173 LEU A O 1
ATOM 1455 N N . LYS A 1 174 ? 6.014 -12.040 -17.013 1.00 88.06 174 LYS A N 1
ATOM 1456 C CA . LYS A 1 174 ? 7.099 -13.040 -17.028 1.00 88.06 174 LYS A CA 1
ATOM 1457 C C . LYS A 1 174 ? 8.306 -12.661 -16.176 1.00 88.06 174 LYS A C 1
ATOM 1459 O O . LYS A 1 174 ? 9.045 -13.538 -15.732 1.00 88.06 174 LYS A O 1
ATOM 1464 N N . ARG A 1 175 ? 8.555 -11.360 -15.982 1.00 85.31 175 ARG A N 1
ATOM 1465 C CA . ARG A 1 175 ? 9.757 -10.892 -15.291 1.00 85.31 175 ARG A CA 1
ATOM 1466 C C . ARG A 1 175 ? 9.533 -9.619 -14.478 1.00 85.31 175 ARG A C 1
ATOM 1468 O O . ARG A 1 175 ? 9.967 -8.529 -14.843 1.00 85.31 175 ARG A O 1
ATOM 1475 N N . ILE A 1 176 ? 8.914 -9.782 -13.315 1.00 85.94 176 ILE A N 1
ATOM 1476 C CA . ILE A 1 176 ? 8.665 -8.709 -12.350 1.00 85.94 176 ILE A CA 1
ATOM 1477 C C . ILE A 1 176 ? 9.830 -8.563 -11.373 1.00 85.94 176 ILE A C 1
ATOM 1479 O O . ILE A 1 176 ? 10.165 -9.511 -10.666 1.00 85.94 176 ILE A O 1
ATOM 1483 N N . PHE A 1 177 ? 10.412 -7.367 -11.288 1.00 84.25 177 PHE A N 1
ATOM 1484 C CA . PHE A 1 177 ? 11.371 -7.020 -10.240 1.00 84.25 177 PHE A CA 1
ATOM 1485 C C . PHE A 1 177 ? 10.635 -6.657 -8.950 1.00 84.25 177 PHE A C 1
ATOM 1487 O O . PHE A 1 177 ? 9.870 -5.701 -8.925 1.00 84.25 177 PHE A O 1
ATOM 1494 N N . THR A 1 178 ? 10.884 -7.375 -7.858 1.00 82.31 178 THR A N 1
ATOM 1495 C CA . THR A 1 178 ? 10.147 -7.161 -6.598 1.00 82.31 178 THR A CA 1
ATOM 1496 C C . THR A 1 178 ? 10.796 -6.148 -5.656 1.00 82.31 178 THR A C 1
ATOM 1498 O O . THR A 1 178 ? 10.450 -6.110 -4.479 1.00 82.31 178 THR A O 1
ATOM 1501 N N . GLY A 1 179 ? 11.763 -5.368 -6.141 1.00 79.06 179 GLY A N 1
ATOM 1502 C CA . GLY A 1 179 ? 12.485 -4.385 -5.339 1.00 79.06 179 GLY A CA 1
ATOM 1503 C C . GLY A 1 179 ? 13.881 -4.835 -4.887 1.00 79.06 179 GLY A C 1
ATOM 1504 O O . GLY A 1 179 ? 14.312 -5.974 -5.105 1.00 79.06 179 GLY A O 1
ATOM 1505 N N . PRO A 1 180 ? 14.647 -3.919 -4.267 1.00 75.62 180 PRO A N 1
ATOM 1506 C CA . PRO A 1 180 ? 16.014 -4.186 -3.822 1.00 75.62 180 PRO A CA 1
ATOM 1507 C C . PRO A 1 180 ? 16.072 -5.201 -2.674 1.00 75.62 180 PRO A C 1
ATOM 1509 O O . PRO A 1 180 ? 17.071 -5.918 -2.549 1.00 75.62 180 PRO A O 1
ATOM 1512 N N . TYR A 1 181 ? 15.014 -5.268 -1.867 1.00 78.38 181 TYR A N 1
ATOM 1513 C CA . TYR A 1 181 ? 14.837 -6.215 -0.774 1.00 78.38 181 TYR A CA 1
ATOM 1514 C C . TYR A 1 181 ? 13.816 -7.281 -1.158 1.00 78.38 181 TYR A C 1
ATOM 1516 O O . TYR A 1 181 ? 12.901 -7.034 -1.936 1.00 78.38 181 TYR A O 1
ATOM 1524 N N . ASP A 1 182 ? 13.975 -8.480 -0.604 1.00 83.44 182 ASP A N 1
ATOM 1525 C CA . ASP A 1 182 ? 13.008 -9.548 -0.818 1.00 83.44 182 ASP A CA 1
ATOM 1526 C C . ASP A 1 182 ? 11.720 -9.242 -0.030 1.00 83.44 182 ASP A C 1
ATOM 1528 O O . ASP A 1 182 ? 11.778 -9.182 1.205 1.00 83.44 182 ASP A O 1
ATOM 1532 N N . PRO A 1 183 ? 10.547 -9.099 -0.676 1.00 85.00 183 PRO A N 1
ATOM 1533 C CA . PRO A 1 183 ? 9.303 -8.784 0.028 1.00 85.00 183 PRO A CA 1
ATOM 1534 C C . PRO A 1 183 ? 8.934 -9.835 1.082 1.00 85.00 183 PRO A C 1
ATOM 1536 O O . PRO A 1 183 ? 8.306 -9.510 2.094 1.00 85.00 183 PRO A O 1
ATOM 1539 N N . ARG A 1 184 ? 9.396 -11.087 0.923 1.00 87.94 184 ARG A N 1
ATOM 1540 C CA . ARG A 1 184 ? 9.207 -12.161 1.911 1.00 87.94 184 ARG A CA 1
ATOM 1541 C C . ARG A 1 184 ? 9.794 -11.813 3.278 1.00 87.94 184 ARG A C 1
ATOM 1543 O O . ARG A 1 184 ? 9.330 -12.354 4.281 1.00 87.94 184 ARG A O 1
ATOM 1550 N N . MET A 1 185 ? 10.790 -10.926 3.344 1.00 84.94 185 MET A N 1
ATOM 1551 C CA . MET A 1 185 ? 11.382 -10.469 4.604 1.00 84.94 185 MET A CA 1
ATOM 1552 C C . MET A 1 185 ? 10.341 -9.746 5.466 1.00 84.94 185 MET A C 1
ATOM 1554 O O . MET A 1 185 ? 10.215 -10.055 6.646 1.00 84.94 185 MET A O 1
ATOM 1558 N N . HIS A 1 186 ? 9.536 -8.854 4.884 1.00 84.44 186 HIS A N 1
ATOM 1559 C CA . HIS A 1 186 ? 8.521 -8.088 5.620 1.00 84.44 186 HIS A CA 1
ATOM 1560 C C . HIS A 1 186 ? 7.402 -8.979 6.137 1.00 84.44 186 HIS A C 1
ATOM 1562 O O . HIS A 1 186 ? 7.019 -8.884 7.301 1.00 84.44 186 HIS A O 1
ATOM 1568 N N . PHE A 1 187 ? 6.921 -9.900 5.301 1.00 89.56 187 PHE A N 1
ATOM 1569 C CA . PHE A 1 187 ? 5.912 -10.866 5.726 1.00 89.56 187 PHE A CA 1
ATOM 1570 C C . PHE A 1 187 ? 6.443 -11.808 6.802 1.00 89.56 187 PHE A C 1
ATOM 1572 O O . PHE A 1 187 ? 5.751 -12.073 7.782 1.00 89.56 187 PHE A O 1
ATOM 1579 N N . HIS A 1 188 ? 7.683 -12.289 6.676 1.00 87.81 188 HIS A N 1
ATOM 1580 C CA . HIS A 1 188 ? 8.308 -13.105 7.719 1.00 87.81 188 HIS A CA 1
ATOM 1581 C C . HIS A 1 188 ? 8.344 -12.360 9.056 1.00 87.81 188 HIS A C 1
ATOM 1583 O O . HIS A 1 188 ? 7.958 -12.907 10.089 1.00 87.81 188 HIS A O 1
ATOM 1589 N N . GLU A 1 189 ? 8.715 -11.085 9.025 1.00 83.69 189 GLU A N 1
ATOM 1590 C CA . GLU A 1 189 ? 8.776 -10.213 10.193 1.00 83.69 189 GLU A CA 1
ATOM 1591 C C . GLU A 1 189 ? 7.411 -9.892 10.804 1.00 83.69 189 GLU A C 1
ATOM 1593 O O . GLU A 1 189 ? 7.237 -9.937 12.030 1.00 83.69 189 GLU A O 1
ATOM 1598 N N . TRP A 1 190 ? 6.413 -9.678 9.955 1.00 88.44 190 TRP A N 1
ATOM 1599 C CA . TRP A 1 190 ? 5.020 -9.578 10.354 1.00 88.44 190 TRP A CA 1
ATOM 1600 C C . TRP A 1 190 ? 4.556 -10.846 11.088 1.00 88.44 190 TRP A C 1
ATOM 1602 O O . TRP A 1 190 ? 4.113 -10.784 12.238 1.00 88.44 190 TRP A O 1
ATOM 1612 N N . PHE A 1 191 ? 4.751 -12.027 10.493 1.00 90.25 191 PHE A N 1
ATOM 1613 C CA . PHE A 1 191 ? 4.332 -13.295 11.095 1.00 90.25 191 PHE A CA 1
ATOM 1614 C C . PHE A 1 191 ? 5.090 -13.636 12.378 1.00 90.25 191 PHE A C 1
ATOM 1616 O O . PHE A 1 191 ? 4.514 -14.211 13.307 1.00 90.25 191 PHE A O 1
ATOM 1623 N N . ARG A 1 192 ? 6.367 -13.254 12.487 1.00 86.00 192 ARG A N 1
ATOM 1624 C CA . ARG A 1 192 ? 7.105 -13.341 13.755 1.00 86.00 192 ARG A CA 1
ATOM 1625 C C . ARG A 1 192 ? 6.475 -12.474 14.833 1.00 86.00 192 ARG A C 1
ATOM 1627 O O . ARG A 1 192 ? 6.412 -12.914 15.981 1.00 86.00 192 ARG A O 1
ATOM 1634 N N . THR A 1 193 ? 6.007 -11.282 14.477 1.00 84.88 193 THR A N 1
ATOM 1635 C CA . THR A 1 193 ? 5.335 -10.381 15.417 1.00 84.88 193 THR A CA 1
ATOM 1636 C C . THR A 1 193 ? 4.007 -10.965 15.887 1.00 84.88 193 THR A C 1
ATOM 1638 O O . THR A 1 193 ? 3.790 -11.066 17.096 1.00 84.88 193 THR A O 1
ATOM 1641 N N . LEU A 1 194 ? 3.179 -11.475 14.967 1.00 90.00 194 LEU A N 1
ATOM 1642 C CA . LEU A 1 194 ? 1.937 -12.171 15.320 1.00 90.00 194 LEU A CA 1
ATOM 1643 C C . LEU A 1 194 ? 2.198 -13.364 16.249 1.00 90.00 194 LEU A C 1
ATOM 1645 O O . LEU A 1 194 ? 1.567 -13.490 17.301 1.00 90.00 194 LEU A O 1
ATOM 1649 N N . LYS A 1 195 ? 3.190 -14.201 15.918 1.00 89.19 195 LYS A N 1
ATOM 1650 C CA . LYS A 1 195 ? 3.577 -15.353 16.743 1.00 89.19 195 LYS A CA 1
ATOM 1651 C C . LYS A 1 195 ? 4.049 -14.930 18.134 1.00 89.19 195 LYS A C 1
ATOM 1653 O O . LYS A 1 195 ? 3.662 -15.555 19.117 1.00 89.19 195 LYS A O 1
ATOM 1658 N N . ALA A 1 196 ? 4.870 -13.885 18.231 1.00 84.62 196 ALA A N 1
ATOM 1659 C CA . ALA A 1 196 ? 5.398 -13.396 19.504 1.00 84.62 196 ALA A CA 1
ATOM 1660 C C . ALA A 1 196 ? 4.306 -12.837 20.432 1.00 84.62 196 ALA A C 1
ATOM 1662 O O . ALA A 1 196 ? 4.439 -12.934 21.649 1.00 84.62 196 ALA A O 1
ATOM 1663 N N . LEU A 1 197 ? 3.230 -12.284 19.869 1.00 86.62 197 LEU A N 1
ATOM 1664 C CA . LEU A 1 197 ? 2.070 -11.787 20.618 1.00 86.62 197 LEU A CA 1
ATOM 1665 C C . LEU A 1 197 ? 1.009 -12.871 20.879 1.00 86.62 197 LEU A C 1
ATOM 1667 O O . LEU A 1 197 ? -0.007 -12.609 21.535 1.00 86.62 197 LEU A O 1
ATOM 1671 N N . GLY A 1 198 ? 1.229 -14.088 20.372 1.00 90.44 198 GLY A N 1
ATOM 1672 C CA . GLY A 1 198 ? 0.258 -15.178 20.435 1.00 90.44 198 GLY A CA 1
ATOM 1673 C C . GLY A 1 198 ? -1.044 -14.826 19.717 1.00 90.44 198 GLY A C 1
ATOM 1674 O O . GLY A 1 198 ? -2.120 -15.154 20.214 1.00 90.44 198 GLY A O 1
ATOM 1675 N N . ILE A 1 199 ? -0.957 -14.091 18.607 1.00 92.75 199 ILE A N 1
ATOM 1676 C CA . ILE A 1 199 ? -2.112 -13.708 17.798 1.00 92.75 199 ILE A CA 1
ATOM 1677 C C . ILE A 1 199 ? -2.471 -14.861 16.870 1.00 92.75 199 ILE A C 1
ATOM 1679 O O . ILE A 1 199 ? -1.629 -15.392 16.144 1.00 92.75 199 ILE A O 1
ATOM 1683 N N . LYS A 1 200 ? -3.751 -15.217 16.896 1.00 94.00 200 LYS A N 1
ATOM 1684 C CA . LYS A 1 200 ? -4.407 -16.064 15.910 1.00 94.00 200 LYS A CA 1
ATOM 1685 C C . LYS A 1 200 ? -5.671 -15.331 15.494 1.00 94.00 200 LYS A C 1
ATOM 1687 O O . LYS A 1 200 ? -6.516 -15.062 16.345 1.00 94.00 200 LYS A O 1
ATOM 1692 N N . HIS A 1 201 ? -5.765 -14.972 14.222 1.00 94.88 201 HIS A N 1
ATOM 1693 C CA . HIS A 1 201 ? -6.969 -14.343 13.696 1.00 94.88 201 HIS A CA 1
ATOM 1694 C C . HIS A 1 201 ? -8.099 -15.375 13.658 1.00 94.88 201 HIS A C 1
ATOM 1696 O O . HIS A 1 201 ? -7.874 -16.539 13.326 1.00 94.88 201 HIS A O 1
ATOM 1702 N N . ASN A 1 202 ? -9.307 -14.945 14.011 1.00 94.94 202 ASN A N 1
ATOM 1703 C CA . ASN A 1 202 ? -10.536 -15.731 13.872 1.00 94.94 202 ASN A CA 1
ATOM 1704 C C . ASN A 1 202 ? -11.195 -15.550 12.490 1.00 94.94 202 ASN A C 1
ATOM 1706 O O . ASN A 1 202 ? -12.282 -16.066 12.253 1.00 94.94 202 ASN A O 1
ATOM 1710 N N . HIS A 1 203 ? -10.539 -14.812 11.596 1.00 95.62 203 HIS A N 1
ATOM 1711 C CA . HIS A 1 203 ? -10.966 -14.508 10.238 1.00 95.62 203 HIS A CA 1
ATOM 1712 C C . HIS A 1 203 ? -9.779 -14.643 9.276 1.00 95.62 203 HIS A C 1
ATOM 1714 O O . HIS A 1 203 ? -8.617 -14.724 9.691 1.00 95.62 203 HIS A O 1
ATOM 1720 N N . LYS A 1 204 ? -10.073 -14.673 7.974 1.00 96.06 204 LYS A N 1
ATOM 1721 C CA . LYS A 1 204 ? -9.051 -14.692 6.925 1.00 96.06 204 LYS A CA 1
ATOM 1722 C C . LYS A 1 204 ? -8.448 -13.296 6.771 1.00 96.06 204 LYS A C 1
ATOM 1724 O O . LYS A 1 204 ? -9.180 -12.344 6.537 1.00 96.06 204 LYS A O 1
ATOM 1729 N N . VAL A 1 205 ? -7.122 -13.207 6.835 1.00 97.06 205 VAL A N 1
ATOM 1730 C CA . VAL A 1 205 ? -6.377 -11.970 6.563 1.00 97.06 205 VAL A CA 1
ATOM 1731 C C . VAL A 1 205 ? -5.843 -12.004 5.134 1.00 97.06 205 VAL A C 1
ATOM 1733 O O . VAL A 1 205 ? -5.214 -12.982 4.723 1.00 97.06 205 VAL A O 1
ATOM 1736 N N . ALA A 1 206 ? -6.085 -10.941 4.372 1.00 96.38 206 ALA A N 1
ATOM 1737 C CA . ALA A 1 206 ? -5.515 -10.744 3.048 1.00 96.38 206 ALA A CA 1
ATOM 1738 C C . ALA A 1 206 ? -4.091 -10.180 3.169 1.00 96.38 206 ALA A C 1
ATOM 1740 O O . ALA A 1 206 ? -3.896 -9.031 3.562 1.00 96.38 206 ALA A O 1
ATOM 1741 N N . TYR A 1 207 ? -3.095 -10.991 2.816 1.00 96.25 207 TYR A N 1
ATOM 1742 C CA . TYR A 1 207 ? -1.696 -10.574 2.736 1.00 96.25 207 TYR A CA 1
ATOM 1743 C C . TYR A 1 207 ? -1.343 -10.254 1.285 1.00 96.25 207 TYR A C 1
ATOM 1745 O O . TYR A 1 207 ? -1.463 -11.131 0.425 1.00 96.25 207 TYR A O 1
ATOM 1753 N N . GLN A 1 208 ? -0.935 -9.015 1.007 1.00 95.69 208 GLN A N 1
ATOM 1754 C CA . GLN A 1 208 ? -0.716 -8.539 -0.361 1.00 95.69 208 GLN A CA 1
ATOM 1755 C C . GLN A 1 208 ? 0.606 -7.781 -0.506 1.00 95.69 208 GLN A C 1
ATOM 1757 O O . GLN A 1 208 ? 1.014 -7.031 0.378 1.00 95.69 208 GLN A O 1
ATOM 1762 N N . PHE A 1 209 ? 1.283 -7.981 -1.629 1.00 93.94 209 PHE A N 1
ATOM 1763 C CA . PHE A 1 209 ? 2.469 -7.236 -2.025 1.00 93.94 209 PHE A CA 1
ATOM 1764 C C . PHE A 1 209 ? 2.064 -6.167 -3.038 1.00 93.94 209 PHE A C 1
ATOM 1766 O O . PHE A 1 209 ? 1.595 -6.492 -4.129 1.00 93.94 209 PHE A O 1
ATOM 1773 N N . GLY A 1 210 ? 2.206 -4.904 -2.651 1.00 93.12 210 GLY A N 1
ATOM 1774 C CA . GLY A 1 210 ? 1.930 -3.762 -3.501 1.00 93.12 210 GLY A CA 1
ATOM 1775 C C . GLY A 1 210 ? 3.174 -3.276 -4.224 1.00 93.12 210 GLY A C 1
ATOM 1776 O O . GLY A 1 210 ? 4.253 -3.249 -3.637 1.00 93.12 210 GLY A O 1
ATOM 1777 N N . MET A 1 211 ? 3.031 -2.890 -5.489 1.00 89.94 211 MET A N 1
ATOM 1778 C CA . MET A 1 211 ? 4.157 -2.454 -6.307 1.00 89.94 211 MET A CA 1
ATOM 1779 C C . MET A 1 211 ? 3.782 -1.297 -7.226 1.00 89.94 211 MET A C 1
ATOM 1781 O O . MET A 1 211 ? 2.774 -1.339 -7.933 1.00 89.94 211 MET A O 1
ATOM 1785 N N . CYS A 1 212 ? 4.637 -0.283 -7.244 1.00 88.94 212 CYS A N 1
ATOM 1786 C CA . CYS A 1 212 ? 4.581 0.828 -8.182 1.00 88.94 212 CYS A CA 1
ATOM 1787 C C . CYS A 1 212 ? 5.965 1.447 -8.355 1.00 88.94 212 CYS A C 1
ATOM 1789 O O . CYS A 1 212 ? 6.848 1.314 -7.502 1.00 88.94 212 CYS A O 1
ATOM 1791 N N . ILE A 1 213 ? 6.125 2.184 -9.444 1.00 84.62 213 ILE A N 1
ATOM 1792 C CA . ILE A 1 213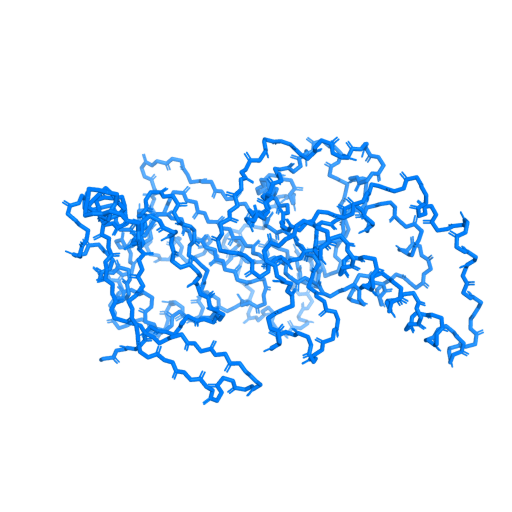 ? 7.302 2.997 -9.698 1.00 84.62 213 ILE A CA 1
ATOM 1793 C C . ILE A 1 213 ? 7.135 4.351 -9.003 1.00 84.62 213 ILE A C 1
ATOM 1795 O O . ILE A 1 213 ? 6.213 5.099 -9.317 1.00 84.62 213 ILE A O 1
ATOM 1799 N N . GLU A 1 214 ? 8.043 4.702 -8.096 1.00 76.38 214 GLU A N 1
ATOM 1800 C CA . GLU A 1 214 ? 8.155 6.069 -7.577 1.00 76.38 214 GLU A CA 1
ATOM 1801 C C . GLU A 1 214 ? 9.155 6.859 -8.431 1.00 76.38 214 GLU A C 1
ATOM 1803 O O . GLU A 1 214 ? 10.180 6.331 -8.872 1.00 76.38 214 GLU A O 1
ATOM 1808 N N . THR A 1 215 ? 8.848 8.123 -8.725 1.00 64.88 215 THR A N 1
ATOM 1809 C CA . THR A 1 215 ? 9.673 8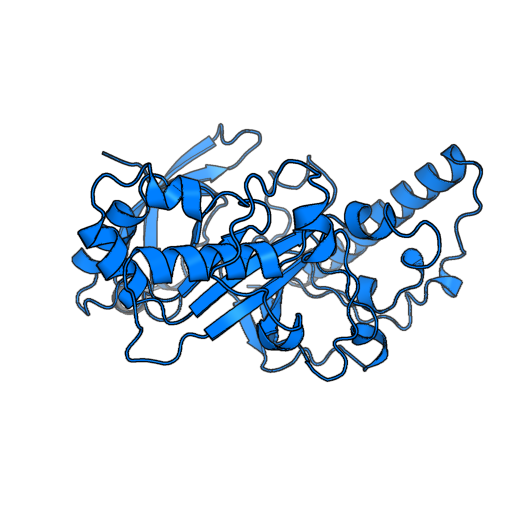.940 -9.622 1.00 64.88 215 THR A CA 1
ATOM 1810 C C . THR A 1 215 ? 11.097 9.105 -9.096 1.00 64.88 215 THR A C 1
ATOM 1812 O O . THR A 1 215 ? 11.290 9.460 -7.936 1.00 64.88 215 THR A O 1
ATOM 1815 N N . ASP A 1 216 ? 12.101 8.938 -9.964 1.00 55.22 216 ASP A N 1
ATOM 1816 C CA . ASP A 1 216 ? 13.528 8.972 -9.593 1.00 55.22 216 ASP A CA 1
ATOM 1817 C C . ASP A 1 216 ? 14.042 10.349 -9.135 1.00 55.22 216 ASP A C 1
ATOM 1819 O O . ASP A 1 216 ? 15.168 10.484 -8.649 1.00 55.22 216 ASP A O 1
ATOM 1823 N N . SER A 1 217 ? 13.238 11.397 -9.285 1.00 49.72 217 SER A N 1
ATOM 1824 C CA . SER A 1 217 ? 13.634 12.751 -8.941 1.00 49.72 217 SER A CA 1
ATOM 1825 C C . SER A 1 217 ? 13.329 13.031 -7.464 1.00 49.72 217 SER A C 1
ATOM 1827 O O . SER A 1 217 ? 12.185 13.185 -7.039 1.00 49.72 217 SER A O 1
ATOM 1829 N N . ARG A 1 218 ? 14.395 13.181 -6.662 1.00 44.69 218 ARG A N 1
ATOM 1830 C CA . ARG A 1 218 ? 14.336 13.723 -5.284 1.00 44.69 218 ARG A CA 1
ATOM 1831 C C . ARG A 1 218 ? 13.713 15.131 -5.220 1.00 44.69 218 ARG A C 1
ATOM 1833 O O . ARG A 1 218 ? 13.491 15.652 -4.128 1.00 44.69 218 ARG A O 1
ATOM 1840 N N . HIS A 1 219 ? 13.480 15.759 -6.373 1.00 42.38 219 HIS A N 1
ATOM 1841 C CA . HIS A 1 219 ? 12.889 17.083 -6.520 1.00 42.38 219 HIS A CA 1
ATOM 1842 C C . HIS A 1 219 ? 11.364 17.037 -6.732 1.00 42.38 219 HIS A C 1
ATOM 1844 O O . HIS A 1 219 ? 10.684 17.961 -6.288 1.00 42.38 219 HIS A O 1
ATOM 1850 N N . ASP A 1 220 ? 10.825 15.949 -7.290 1.00 48.06 220 ASP A N 1
ATOM 1851 C CA . ASP A 1 220 ? 9.404 15.811 -7.648 1.00 48.06 220 ASP A CA 1
ATOM 1852 C C . ASP A 1 220 ? 8.542 15.245 -6.509 1.00 48.06 220 ASP A C 1
ATOM 1854 O O . ASP A 1 220 ? 7.342 15.494 -6.458 1.00 48.06 220 ASP A O 1
ATOM 1858 N N . VAL A 1 221 ? 9.137 14.573 -5.515 1.00 47.19 221 VAL A N 1
ATOM 1859 C CA . VAL A 1 221 ? 8.400 14.015 -4.356 1.00 47.19 221 VAL A CA 1
ATOM 1860 C C . VAL A 1 221 ? 7.680 15.106 -3.537 1.00 47.19 221 VAL A C 1
ATOM 1862 O O . VAL A 1 221 ? 6.727 14.829 -2.807 1.00 47.19 221 VAL A O 1
ATOM 1865 N N . HIS A 1 222 ? 8.120 16.364 -3.652 1.00 45.25 222 HIS A N 1
ATOM 1866 C CA . HIS A 1 222 ? 7.662 17.475 -2.812 1.00 45.25 222 HIS A CA 1
ATOM 1867 C C . HIS A 1 222 ? 6.799 18.517 -3.526 1.00 45.25 222 HIS A C 1
ATOM 1869 O O . HIS A 1 222 ? 6.211 19.367 -2.851 1.00 45.25 222 HIS A O 1
ATOM 1875 N N . GLN A 1 223 ? 6.715 18.471 -4.854 1.00 44.75 223 GLN A N 1
ATOM 1876 C CA . GLN A 1 223 ? 5.813 19.323 -5.620 1.00 44.75 223 GLN A CA 1
ATOM 1877 C C . GLN A 1 223 ? 4.629 18.457 -6.017 1.00 44.75 223 GLN A C 1
ATOM 1879 O O . GLN A 1 223 ? 4.819 17.395 -6.588 1.00 44.75 223 GLN A O 1
ATOM 1884 N N . GLY A 1 224 ? 3.417 18.854 -5.623 1.00 50.88 224 GLY A N 1
ATOM 1885 C CA . GLY A 1 224 ? 2.187 18.121 -5.919 1.00 50.8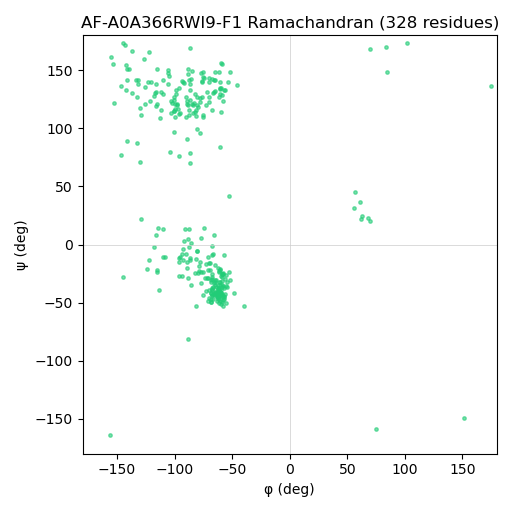8 224 GLY A CA 1
ATOM 1886 C C . GLY A 1 224 ? 1.977 18.004 -7.425 1.00 50.88 224 GLY A C 1
ATOM 1887 O O . GLY A 1 224 ? 1.289 18.820 -8.024 1.00 50.88 224 GLY A O 1
ATOM 1888 N N . LEU A 1 225 ? 2.612 17.011 -8.028 1.00 51.41 225 LEU A N 1
ATOM 1889 C CA . LEU A 1 225 ? 2.746 16.861 -9.464 1.00 51.41 225 LEU A CA 1
ATOM 1890 C C . LEU A 1 225 ? 1.668 15.928 -9.950 1.00 51.41 225 LEU A C 1
ATOM 1892 O O . LEU A 1 225 ? 1.933 14.755 -10.114 1.00 51.41 225 LEU A O 1
ATOM 1896 N N . TYR A 1 226 ? 0.456 16.458 -10.022 1.00 56.47 226 TYR A N 1
ATOM 1897 C CA . TYR A 1 226 ? -0.438 16.455 -11.178 1.00 56.47 226 TYR A CA 1
ATOM 1898 C C . TYR A 1 226 ? -1.752 17.079 -10.688 1.00 56.47 226 TYR A C 1
ATOM 1900 O O . TYR A 1 226 ? -2.219 16.852 -9.562 1.00 56.47 226 TYR A O 1
ATOM 1908 N N . THR A 1 227 ? -2.331 17.964 -11.492 1.00 51.88 227 THR A N 1
ATOM 1909 C CA . THR A 1 227 ? -3.717 18.384 -11.286 1.00 51.88 227 THR A CA 1
ATOM 1910 C C . THR A 1 227 ? -4.593 17.132 -11.378 1.00 51.88 227 THR A C 1
ATOM 1912 O O . THR A 1 227 ? -4.192 16.131 -11.960 1.00 51.88 227 THR A O 1
ATOM 1915 N N . ASN A 1 228 ? -5.784 17.131 -10.776 1.00 58.78 228 ASN A N 1
ATOM 1916 C CA . ASN A 1 228 ? -6.666 15.953 -10.817 1.00 58.78 228 ASN A CA 1
ATOM 1917 C C . ASN A 1 228 ? -7.179 15.629 -12.239 1.00 58.78 228 ASN A C 1
ATOM 1919 O O . ASN A 1 228 ? -8.057 14.793 -12.392 1.00 58.78 228 ASN A O 1
ATOM 1923 N N . ASP A 1 229 ? -6.658 16.298 -13.257 1.00 72.56 229 ASP A N 1
ATOM 1924 C CA . ASP A 1 229 ? -7.111 16.201 -14.622 1.00 72.56 229 ASP A CA 1
ATOM 1925 C C . ASP A 1 229 ? -6.411 15.052 -15.361 1.00 72.56 229 ASP A C 1
ATOM 1927 O O . ASP A 1 229 ? -5.217 14.794 -15.176 1.00 72.56 229 ASP A O 1
ATOM 1931 N N . ARG A 1 230 ? -7.177 14.361 -16.206 1.00 75.38 230 ARG A N 1
ATOM 1932 C CA . ARG A 1 230 ? -6.712 13.185 -16.944 1.00 75.38 230 ARG A CA 1
ATOM 1933 C C . ARG A 1 230 ? -5.649 13.542 -17.977 1.00 75.38 230 ARG A C 1
ATOM 1935 O O . ARG A 1 230 ? -4.701 12.775 -18.148 1.00 75.38 230 ARG A O 1
ATOM 1942 N N . ASP A 1 231 ? -5.783 14.688 -18.637 1.00 79.31 231 ASP A N 1
ATOM 1943 C CA . ASP A 1 231 ? -4.844 15.102 -19.677 1.00 79.31 231 ASP A CA 1
ATOM 1944 C C . ASP A 1 231 ? -3.518 15.536 -19.053 1.00 79.31 231 ASP A C 1
ATOM 1946 O O . ASP A 1 231 ? -2.454 15.130 -19.519 1.00 79.31 231 ASP A O 1
ATOM 1950 N N . ALA A 1 232 ? -3.572 16.253 -17.928 1.00 76.50 232 ALA A N 1
ATOM 1951 C CA . ALA A 1 232 ? -2.383 16.585 -17.147 1.00 76.50 232 ALA A CA 1
ATOM 1952 C C . ALA A 1 232 ? -1.663 15.342 -16.596 1.00 76.50 232 ALA A C 1
ATOM 1954 O O . ALA A 1 232 ? -0.434 15.279 -16.612 1.00 76.50 232 ALA A O 1
ATOM 1955 N N . ALA A 1 233 ? -2.410 14.337 -16.131 1.00 76.44 233 ALA A N 1
ATOM 1956 C CA . ALA A 1 233 ? -1.859 13.048 -15.721 1.00 76.44 233 ALA A CA 1
ATOM 1957 C C . ALA A 1 233 ? -1.172 12.318 -16.889 1.00 76.44 233 ALA A C 1
ATOM 1959 O O . ALA A 1 233 ? -0.065 11.801 -16.731 1.00 76.44 233 ALA A O 1
ATOM 1960 N N . ALA A 1 234 ? -1.800 12.298 -18.068 1.00 79.75 234 ALA A N 1
ATOM 1961 C CA . ALA A 1 234 ? -1.233 11.682 -19.263 1.00 79.75 234 ALA A CA 1
ATOM 1962 C C . ALA A 1 234 ? 0.031 12.411 -19.748 1.00 79.75 234 ALA A C 1
ATOM 1964 O O . ALA A 1 234 ? 1.014 11.753 -20.091 1.00 79.75 234 ALA A O 1
ATOM 1965 N N . GLU A 1 235 ? 0.028 13.747 -19.742 1.00 81.69 235 GLU A N 1
ATOM 1966 C CA . GLU A 1 235 ? 1.204 14.555 -20.081 1.00 81.69 235 GLU A CA 1
ATOM 1967 C C . GLU A 1 235 ? 2.341 14.309 -19.094 1.00 81.69 235 GLU A C 1
ATOM 1969 O O . GLU A 1 235 ? 3.470 14.056 -19.500 1.00 81.69 235 GLU A O 1
ATOM 1974 N N . TRP A 1 236 ? 2.038 14.262 -17.798 1.00 79.31 236 TRP A N 1
ATOM 1975 C CA . TRP A 1 236 ? 3.043 13.978 -16.784 1.00 79.31 236 TRP A CA 1
ATOM 1976 C C . TRP A 1 236 ? 3.681 12.593 -16.956 1.00 79.31 236 TRP A C 1
ATOM 1978 O O . TRP A 1 236 ? 4.897 12.462 -16.828 1.00 79.31 236 TRP A O 1
ATOM 1988 N N . VAL A 1 237 ? 2.894 11.560 -17.285 1.00 79.81 237 VAL A N 1
ATOM 1989 C CA . VAL A 1 237 ? 3.430 10.219 -17.587 1.00 79.81 237 VAL A CA 1
ATOM 1990 C C . VAL A 1 237 ? 4.370 10.274 -18.798 1.00 79.81 237 VAL A C 1
ATOM 1992 O O . VAL A 1 237 ? 5.460 9.700 -18.743 1.00 79.81 237 VAL A O 1
ATOM 1995 N N . ARG A 1 238 ? 3.995 11.004 -19.861 1.00 80.19 238 ARG A N 1
ATOM 1996 C CA . ARG A 1 238 ? 4.851 11.207 -21.044 1.00 80.19 238 ARG A CA 1
ATOM 1997 C C . ARG A 1 238 ? 6.152 11.923 -20.690 1.00 80.19 238 ARG A C 1
ATOM 1999 O O . ARG A 1 238 ? 7.227 11.439 -21.041 1.00 80.19 238 ARG A O 1
ATOM 2006 N N . GLU A 1 239 ? 6.075 13.040 -19.973 1.00 80.31 239 GLU A N 1
ATOM 2007 C CA . GLU A 1 239 ? 7.252 13.793 -19.536 1.00 80.31 239 GLU A CA 1
ATOM 2008 C C . GLU A 1 239 ? 8.157 12.953 -18.628 1.00 80.31 239 GLU A C 1
ATOM 2010 O O . GLU A 1 239 ? 9.383 13.001 -18.752 1.00 80.31 239 GLU A O 1
ATOM 2015 N N . ASN A 1 240 ? 7.578 12.170 -17.712 1.00 78.44 240 ASN A N 1
ATOM 2016 C CA . ASN A 1 240 ? 8.335 11.306 -16.813 1.00 78.44 240 ASN A CA 1
ATOM 2017 C C . ASN A 1 240 ? 9.126 10.245 -17.589 1.00 78.44 240 ASN A C 1
ATOM 2019 O O . ASN A 1 240 ? 10.307 10.043 -17.298 1.00 78.44 240 ASN A O 1
ATOM 2023 N N . GLU A 1 241 ? 8.515 9.639 -18.610 1.00 79.19 241 GLU A N 1
ATOM 2024 C CA . GLU A 1 241 ? 9.196 8.717 -19.519 1.00 79.19 241 GLU A CA 1
ATOM 2025 C C . GLU A 1 241 ? 10.308 9.423 -20.308 1.00 79.19 241 GLU A C 1
ATOM 2027 O O . GLU A 1 241 ? 11.449 8.969 -20.298 1.00 79.19 241 GLU A O 1
ATOM 2032 N N . GLN A 1 242 ? 10.044 10.585 -20.912 1.00 80.44 242 GLN A N 1
ATOM 2033 C CA . GLN A 1 242 ? 11.057 11.334 -21.672 1.00 80.44 242 GLN A CA 1
ATOM 2034 C C . GLN A 1 242 ? 12.268 11.744 -20.819 1.00 80.44 242 GLN A C 1
ATOM 2036 O O . GLN A 1 242 ? 13.420 11.642 -21.265 1.00 80.44 242 GLN A O 1
ATOM 2041 N N . ARG A 1 243 ? 12.030 12.192 -19.579 1.00 79.00 243 ARG A N 1
ATOM 2042 C CA . ARG A 1 243 ? 13.091 12.527 -18.614 1.00 79.00 243 ARG A CA 1
ATOM 2043 C C . ARG A 1 243 ? 13.912 11.294 -18.262 1.00 79.00 243 ARG A C 1
ATOM 2045 O O . ARG A 1 243 ? 15.140 11.362 -18.261 1.00 79.00 243 ARG A O 1
ATOM 2052 N N . PHE A 1 244 ? 13.247 10.172 -17.997 1.00 77.81 244 PHE A N 1
ATOM 2053 C CA . PHE A 1 244 ? 13.913 8.910 -17.704 1.00 77.81 244 PHE A CA 1
ATOM 2054 C C . PHE A 1 244 ? 14.789 8.439 -18.873 1.00 77.81 244 PHE A C 1
ATOM 2056 O O . PHE A 1 244 ? 15.972 8.165 -18.684 1.00 77.81 244 PHE A O 1
ATOM 2063 N N . GLN A 1 245 ? 14.249 8.446 -20.091 1.00 79.38 245 GLN A N 1
ATOM 2064 C CA . GLN A 1 245 ? 14.964 8.111 -21.325 1.00 79.38 245 GLN A CA 1
ATOM 2065 C C . GLN A 1 245 ? 16.209 8.989 -21.521 1.00 79.38 245 GLN A C 1
ATOM 2067 O O . GLN A 1 245 ? 17.289 8.503 -21.860 1.00 79.38 245 GLN A O 1
ATOM 2072 N N . SER A 1 246 ? 16.089 10.290 -21.252 1.00 81.56 246 SER A N 1
ATOM 2073 C CA . SER A 1 246 ? 17.205 11.237 -21.363 1.00 81.56 246 SER A CA 1
ATOM 2074 C C . SER A 1 246 ? 18.289 10.986 -20.310 1.00 81.56 246 SER A C 1
ATOM 2076 O O . SER A 1 246 ? 19.470 10.939 -20.653 1.00 81.56 246 SER A O 1
ATOM 2078 N N . MET A 1 247 ? 17.898 10.736 -19.056 1.00 79.94 247 MET A N 1
ATOM 2079 C CA . MET A 1 247 ? 18.819 10.355 -17.978 1.00 79.94 247 MET A CA 1
ATOM 2080 C C . MET A 1 247 ? 19.570 9.058 -18.309 1.00 79.94 247 MET A C 1
ATOM 2082 O O . MET A 1 247 ? 20.772 8.939 -18.062 1.00 79.94 247 MET A O 1
ATOM 2086 N N . MET A 1 248 ? 18.867 8.077 -18.872 1.00 78.06 248 MET A N 1
ATOM 2087 C CA . MET A 1 248 ? 19.445 6.788 -19.229 1.00 78.06 248 MET A CA 1
ATOM 2088 C C . MET A 1 248 ? 20.433 6.896 -20.388 1.00 78.06 248 MET A C 1
ATOM 2090 O O . MET A 1 248 ? 21.520 6.327 -20.287 1.00 78.06 248 MET A O 1
ATOM 2094 N N . ARG A 1 249 ? 20.115 7.683 -21.425 1.00 80.75 249 ARG A N 1
ATOM 2095 C CA . ARG A 1 249 ? 21.067 8.023 -22.494 1.00 80.75 249 ARG A CA 1
ATOM 2096 C C . ARG A 1 249 ? 22.343 8.636 -21.932 1.00 80.75 249 ARG A C 1
ATOM 2098 O O . ARG A 1 249 ? 23.428 8.148 -22.222 1.00 80.75 249 ARG A O 1
ATOM 2105 N N . GLU A 1 250 ? 22.221 9.650 -21.077 1.00 82.81 250 GLU A N 1
ATOM 2106 C CA . GLU A 1 250 ? 23.379 10.308 -20.460 1.00 82.81 250 GLU A CA 1
ATOM 2107 C C . GLU A 1 250 ? 24.232 9.319 -19.650 1.00 82.81 250 GLU A C 1
ATOM 2109 O O . GLU A 1 250 ? 25.461 9.306 -19.754 1.00 82.81 250 GLU A O 1
ATOM 2114 N N . LYS A 1 251 ? 23.583 8.451 -18.862 1.00 80.38 251 LYS A N 1
ATOM 2115 C CA . LYS A 1 251 ? 24.271 7.416 -18.090 1.00 80.38 251 LYS A CA 1
ATOM 2116 C C . LYS A 1 251 ? 25.032 6.442 -18.993 1.00 80.38 251 LYS A C 1
ATOM 2118 O O . LYS A 1 251 ? 26.186 6.152 -18.695 1.00 80.38 251 LYS A O 1
ATOM 2123 N N . PHE A 1 252 ? 24.406 5.949 -20.059 1.00 81.12 252 PHE A N 1
ATOM 2124 C CA . PHE A 1 252 ? 25.031 5.020 -21.003 1.00 81.12 252 PHE A CA 1
ATOM 2125 C C . PHE A 1 252 ? 26.236 5.656 -21.697 1.00 81.12 252 PHE A C 1
ATOM 2127 O O . PHE A 1 252 ? 27.320 5.077 -21.667 1.00 81.12 252 PHE A O 1
ATOM 2134 N N . THR A 1 253 ? 26.090 6.891 -22.187 1.00 83.88 253 THR A N 1
ATOM 2135 C CA . THR A 1 253 ? 27.192 7.663 -22.779 1.00 83.88 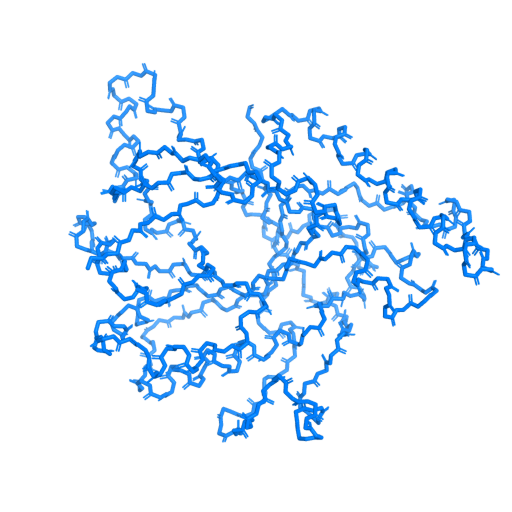253 THR A CA 1
ATOM 2136 C C . THR A 1 253 ? 28.357 7.821 -21.803 1.00 83.88 253 THR A C 1
ATOM 2138 O O . THR A 1 253 ? 29.507 7.588 -22.168 1.00 83.88 253 THR A O 1
ATOM 2141 N N . ARG A 1 254 ? 28.081 8.162 -20.537 1.00 84.38 254 ARG A N 1
ATOM 2142 C CA . ARG A 1 254 ? 29.113 8.289 -19.493 1.00 84.38 254 ARG A CA 1
ATOM 2143 C C . ARG A 1 254 ? 29.803 6.960 -19.172 1.00 84.38 254 ARG A C 1
ATOM 2145 O O . ARG A 1 254 ? 30.973 6.961 -18.803 1.00 84.38 254 ARG A O 1
ATOM 2152 N N . GLU A 1 255 ? 29.090 5.844 -19.285 1.00 82.81 255 GLU A N 1
ATOM 2153 C CA . GLU A 1 255 ? 29.623 4.492 -19.077 1.00 82.81 255 GLU A CA 1
ATOM 2154 C C . GLU A 1 255 ? 30.278 3.905 -20.343 1.00 82.81 255 GLU A C 1
ATOM 2156 O O . GLU A 1 255 ? 30.763 2.776 -20.303 1.00 82.81 255 GLU A O 1
ATOM 2161 N N . GLY A 1 256 ? 30.328 4.658 -21.451 1.00 80.81 256 GLY A N 1
ATOM 2162 C CA . GLY A 1 256 ? 30.896 4.207 -22.725 1.00 80.81 256 GLY A CA 1
ATOM 2163 C C . GLY A 1 256 ? 30.081 3.101 -23.403 1.00 80.81 256 GLY A C 1
ATOM 2164 O O . GLY A 1 256 ? 30.632 2.334 -24.188 1.00 80.81 256 GLY A O 1
ATOM 2165 N N . MET A 1 257 ? 28.792 2.987 -23.074 1.00 78.94 257 MET A N 1
ATOM 2166 C CA . MET A 1 257 ? 27.875 1.993 -23.631 1.00 78.94 257 MET A CA 1
ATOM 2167 C C . MET A 1 257 ? 26.916 2.631 -24.636 1.00 78.94 257 MET A C 1
ATOM 2169 O O . MET A 1 257 ? 26.494 3.776 -24.473 1.00 78.94 257 MET A O 1
ATOM 2173 N N . GLU A 1 258 ? 26.525 1.865 -25.652 1.00 77.12 258 GLU A N 1
ATOM 2174 C CA . GLU A 1 258 ? 25.511 2.285 -26.616 1.00 77.12 258 GLU A CA 1
ATOM 2175 C C . GLU A 1 258 ? 24.109 2.129 -26.017 1.00 77.12 258 GLU A C 1
ATOM 2177 O O . GLU A 1 258 ? 23.739 1.064 -25.515 1.00 77.12 258 GLU A O 1
ATOM 2182 N N . TYR A 1 259 ? 23.335 3.214 -26.032 1.00 76.81 259 TYR A N 1
ATOM 2183 C CA . TYR A 1 259 ? 21.949 3.187 -25.583 1.00 76.81 259 TYR A CA 1
ATOM 2184 C C . TYR A 1 259 ? 21.058 2.619 -26.696 1.00 76.81 259 TYR A C 1
ATOM 2186 O O . TYR A 1 259 ? 21.114 3.141 -27.810 1.00 76.81 259 TYR A O 1
ATOM 2194 N N . PRO A 1 260 ? 20.237 1.585 -26.432 1.00 73.75 260 PRO A N 1
ATOM 2195 C CA . PRO A 1 260 ? 19.435 0.954 -27.475 1.00 73.75 260 PRO A CA 1
ATOM 2196 C C . PRO A 1 260 ? 18.449 1.950 -28.124 1.00 73.75 260 PRO A C 1
ATOM 2198 O O . PRO A 1 260 ? 17.833 2.740 -27.392 1.00 73.75 260 PRO A O 1
ATOM 2201 N N . PRO A 1 261 ? 18.259 1.898 -29.460 1.00 72.69 261 PRO A N 1
ATOM 2202 C CA . PRO A 1 261 ? 17.251 2.691 -30.170 1.00 72.69 261 PRO A CA 1
ATOM 2203 C C . PRO A 1 261 ? 15.859 2.541 -29.548 1.00 72.69 261 PRO A C 1
ATOM 2205 O O . PRO A 1 261 ? 15.531 1.481 -29.024 1.00 72.69 261 PRO A O 1
ATOM 2208 N N . LEU A 1 262 ? 15.026 3.587 -29.607 1.00 69.56 262 LEU A N 1
ATOM 2209 C CA . LEU A 1 262 ? 13.682 3.581 -28.997 1.00 69.56 262 LEU A CA 1
ATOM 2210 C C . LEU A 1 262 ? 12.782 2.467 -29.559 1.00 69.56 262 LEU A C 1
ATOM 2212 O O . LEU A 1 262 ? 12.011 1.867 -28.813 1.00 69.56 262 LEU A O 1
ATOM 2216 N N . GLU A 1 263 ? 12.928 2.165 -30.848 1.00 67.31 263 GLU A N 1
ATOM 2217 C CA . GLU A 1 263 ? 12.227 1.083 -31.554 1.00 67.31 263 GLU A CA 1
ATOM 2218 C C . GLU A 1 263 ? 12.535 -0.297 -30.941 1.00 67.31 263 GLU A C 1
ATOM 2220 O O . GLU A 1 263 ? 11.646 -1.135 -30.800 1.00 67.31 263 GLU A O 1
ATOM 2225 N N . ASP A 1 264 ? 13.766 -0.497 -30.460 1.00 65.50 264 ASP A N 1
ATOM 2226 C CA . ASP A 1 264 ? 14.224 -1.743 -29.832 1.00 65.50 264 ASP A CA 1
ATOM 2227 C C . ASP A 1 264 ? 13.799 -1.878 -28.361 1.00 65.50 264 ASP A C 1
ATOM 2229 O O . ASP A 1 264 ? 14.068 -2.903 -27.723 1.00 65.50 264 ASP A O 1
ATOM 2233 N N . GLN A 1 265 ? 13.185 -0.841 -27.784 1.00 67.81 265 GLN A N 1
ATOM 2234 C CA . GLN A 1 265 ? 12.729 -0.839 -26.390 1.00 67.81 265 GLN A CA 1
ATOM 2235 C C . GLN A 1 265 ? 11.289 -1.341 -26.238 1.00 67.81 265 GLN A C 1
ATOM 2237 O O . GLN A 1 265 ? 10.838 -1.556 -25.117 1.00 67.81 265 GLN A O 1
ATOM 2242 N N . GLY A 1 266 ? 10.570 -1.557 -27.345 1.00 66.06 266 GLY A N 1
ATOM 2243 C CA . GLY A 1 266 ? 9.195 -2.060 -27.314 1.00 66.06 266 GLY A CA 1
ATOM 2244 C C . GLY A 1 266 ? 8.176 -1.055 -26.761 1.00 66.06 266 GLY A C 1
ATOM 2245 O O . GLY A 1 266 ? 7.108 -1.450 -26.296 1.00 66.06 266 GLY A O 1
ATOM 2246 N N . LEU A 1 267 ? 8.513 0.241 -26.771 1.00 66.81 267 LEU A N 1
ATOM 2247 C CA . LEU A 1 267 ? 7.704 1.317 -26.185 1.00 66.81 267 LEU A CA 1
ATOM 2248 C C . LEU A 1 267 ? 6.334 1.468 -26.855 1.00 66.81 267 LEU A C 1
ATOM 2250 O O . LEU A 1 267 ? 5.362 1.785 -26.176 1.00 66.81 267 LEU A O 1
ATOM 2254 N N . GLU A 1 268 ? 6.247 1.233 -28.166 1.00 66.94 268 GLU A N 1
ATOM 2255 C CA . GLU A 1 268 ? 4.983 1.324 -28.910 1.00 66.94 268 GLU A CA 1
ATOM 2256 C C . GLU A 1 268 ? 4.043 0.148 -28.623 1.00 66.94 268 GLU A C 1
ATOM 2258 O O . GLU A 1 268 ? 2.825 0.296 -28.691 1.00 66.94 268 GLU A O 1
ATOM 2263 N N . GLN A 1 269 ? 4.597 -1.022 -28.294 1.00 68.81 269 GLN A N 1
ATOM 2264 C CA . GLN A 1 269 ? 3.826 -2.222 -27.963 1.00 68.81 269 GLN A CA 1
ATOM 2265 C C . GLN A 1 269 ? 3.507 -2.312 -26.465 1.00 68.81 269 GLN A C 1
ATOM 2267 O O . GLN A 1 269 ? 2.655 -3.107 -26.061 1.00 68.81 269 GLN A O 1
ATOM 2272 N N . ALA A 1 270 ? 4.185 -1.517 -25.636 1.00 72.56 270 ALA A N 1
ATOM 2273 C CA . ALA A 1 270 ? 3.961 -1.492 -24.206 1.00 72.56 270 ALA A CA 1
ATOM 2274 C C . ALA A 1 270 ? 2.673 -0.733 -23.843 1.00 72.56 270 ALA A C 1
ATOM 2276 O O . ALA A 1 270 ? 2.376 0.323 -24.407 1.00 72.56 270 ALA A O 1
ATOM 2277 N N . PRO A 1 271 ? 1.905 -1.216 -22.852 1.00 78.75 271 PRO A N 1
ATOM 2278 C CA . PRO A 1 271 ? 0.737 -0.498 -22.383 1.00 78.75 271 PRO A CA 1
ATOM 2279 C C . PRO A 1 271 ? 1.145 0.832 -21.751 1.00 78.75 271 PRO A C 1
ATOM 2281 O O . PRO A 1 271 ? 2.110 0.909 -20.990 1.00 78.75 271 PRO A O 1
ATOM 2284 N N . GLN A 1 272 ? 0.346 1.872 -21.994 1.00 79.00 272 GLN A N 1
ATOM 2285 C CA . GLN A 1 272 ? 0.515 3.152 -21.315 1.00 79.00 272 GLN A CA 1
ATOM 2286 C C . GLN A 1 272 ? 0.448 2.954 -19.795 1.00 79.00 272 GLN A C 1
ATOM 2288 O O . GLN A 1 272 ? -0.465 2.293 -19.287 1.00 79.00 272 GLN A O 1
ATOM 2293 N N . GLN A 1 273 ? 1.395 3.548 -19.064 1.00 83.38 273 GLN A N 1
ATOM 2294 C CA . GLN A 1 273 ? 1.441 3.482 -17.605 1.00 83.38 273 GLN A CA 1
ATOM 2295 C C . GLN A 1 273 ? 0.183 4.080 -16.969 1.00 83.38 273 GLN A C 1
ATOM 2297 O O . GLN A 1 273 ? -0.265 5.172 -17.318 1.00 83.38 273 GLN A O 1
ATOM 2302 N N . ALA A 1 274 ? -0.364 3.358 -15.996 1.00 87.62 274 ALA A N 1
ATOM 2303 C CA . ALA A 1 274 ? -1.443 3.822 -15.145 1.00 87.62 274 ALA A CA 1
ATOM 2304 C C . ALA A 1 274 ? -0.859 4.545 -13.934 1.00 87.62 274 ALA A C 1
ATOM 2306 O O . ALA A 1 274 ? 0.228 4.210 -13.459 1.00 87.62 274 ALA A O 1
ATOM 2307 N N . ILE A 1 275 ? -1.619 5.496 -13.402 1.00 87.12 275 ILE A N 1
ATOM 2308 C CA . ILE A 1 275 ? -1.322 6.114 -12.113 1.00 87.12 275 ILE A CA 1
ATOM 2309 C C . ILE A 1 275 ? -1.997 5.272 -11.034 1.00 87.12 275 ILE A C 1
ATOM 2311 O O . ILE A 1 275 ? -3.214 5.087 -11.063 1.00 87.12 275 ILE A O 1
ATOM 2315 N N . GLY A 1 276 ? -1.208 4.726 -10.117 1.00 89.31 276 GLY A N 1
ATOM 2316 C CA . GLY A 1 276 ? -1.695 3.775 -9.130 1.00 89.31 276 GLY A CA 1
ATOM 2317 C C . GLY A 1 276 ? -0.622 2.793 -8.685 1.00 89.31 27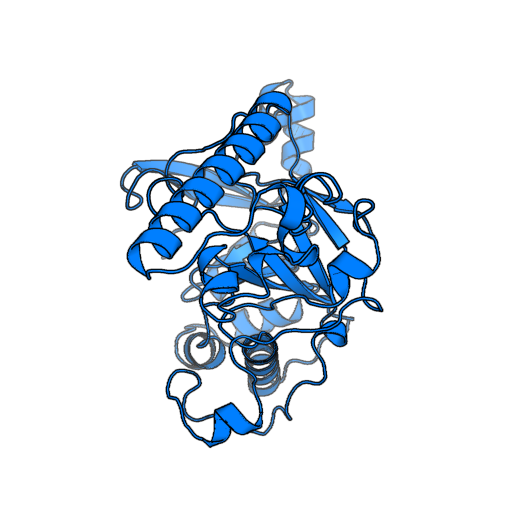6 GLY A C 1
ATOM 2318 O O . GLY A 1 276 ? 0.567 3.111 -8.665 1.00 89.31 276 GLY A O 1
ATOM 2319 N N . PHE A 1 277 ? -1.050 1.588 -8.326 1.00 92.12 277 PHE A N 1
ATOM 2320 C CA . PHE A 1 277 ? -0.163 0.488 -7.952 1.00 92.12 277 PHE A CA 1
ATOM 2321 C C . PHE A 1 277 ? -0.816 -0.867 -8.227 1.00 92.12 277 PHE A C 1
ATOM 2323 O O . PHE A 1 277 ? -2.040 -0.996 -8.268 1.00 92.12 277 PHE A O 1
ATOM 2330 N N . TRP A 1 278 ? 0.011 -1.888 -8.416 1.00 94.31 278 TRP A N 1
ATOM 2331 C CA . TRP A 1 278 ? -0.433 -3.276 -8.453 1.00 94.31 278 TRP A CA 1
ATOM 2332 C C . TRP A 1 278 ? -0.524 -3.854 -7.052 1.00 94.31 278 TRP A C 1
ATOM 2334 O O . TRP A 1 278 ? 0.285 -3.498 -6.199 1.00 94.31 278 TRP A O 1
ATOM 2344 N N . LEU A 1 279 ? -1.448 -4.791 -6.839 1.00 95.19 279 LEU A N 1
ATOM 2345 C CA . LEU A 1 279 ? -1.467 -5.672 -5.675 1.00 95.19 279 LEU A CA 1
ATOM 2346 C C . LEU A 1 279 ? -1.398 -7.130 -6.123 1.00 95.19 279 LEU A C 1
ATOM 2348 O O . LEU A 1 279 ? -2.269 -7.620 -6.840 1.00 95.19 279 LEU A O 1
ATOM 2352 N N . PHE A 1 280 ? -0.395 -7.840 -5.628 1.00 95.19 280 PHE A N 1
ATOM 2353 C CA . PHE A 1 280 ? -0.271 -9.283 -5.765 1.00 95.19 280 PHE A CA 1
ATOM 2354 C C . PHE A 1 280 ? -0.623 -9.968 -4.445 1.00 95.19 280 PHE A C 1
ATOM 2356 O O . PHE A 1 280 ? -0.311 -9.461 -3.369 1.00 95.19 280 PHE A O 1
ATOM 2363 N N . SER A 1 281 ? -1.240 -11.147 -4.495 1.00 94.88 281 SER A N 1
ATOM 2364 C CA . SER A 1 281 ? -1.395 -11.985 -3.300 1.00 94.88 281 SER A CA 1
ATOM 2365 C C . SER A 1 281 ? -0.034 -12.454 -2.780 1.00 94.88 281 SER A C 1
ATOM 2367 O O . SER A 1 281 ? 0.847 -12.755 -3.579 1.00 94.88 281 SER A O 1
ATOM 2369 N N . LEU A 1 282 ? 0.114 -12.648 -1.468 1.00 93.62 282 LEU A N 1
ATOM 2370 C CA . LEU A 1 282 ? 1.319 -13.243 -0.870 1.00 93.62 282 LEU A CA 1
ATOM 2371 C C . LEU A 1 282 ? 1.732 -14.583 -1.515 1.00 93.62 282 LEU A C 1
ATOM 2373 O O . LEU A 1 282 ? 2.915 -14.903 -1.577 1.00 93.62 282 LEU A O 1
ATOM 2377 N N . GLU A 1 283 ? 0.775 -15.361 -2.016 1.00 92.44 283 GLU A N 1
ATOM 2378 C CA . GLU A 1 283 ? 1.040 -16.645 -2.674 1.00 92.44 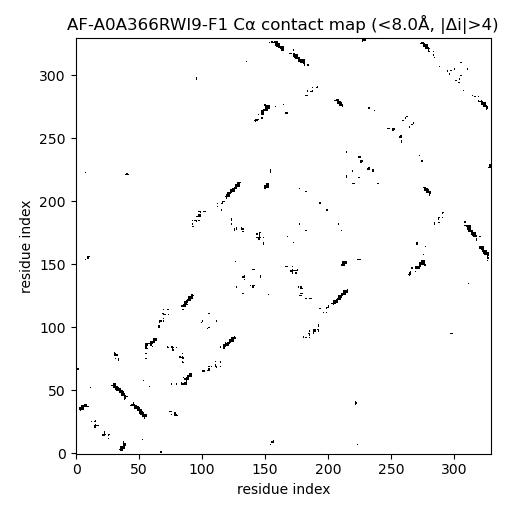283 GLU A CA 1
ATOM 2379 C C . GLU A 1 283 ? 1.907 -16.503 -3.939 1.00 92.44 283 GLU A C 1
ATOM 2381 O O . GLU A 1 283 ? 2.629 -17.437 -4.283 1.00 92.44 283 GLU A O 1
ATOM 2386 N N . SER A 1 284 ? 1.927 -15.326 -4.577 1.00 91.31 284 SER A N 1
ATOM 2387 C CA . SER A 1 284 ? 2.687 -15.094 -5.810 1.00 91.31 284 SER A CA 1
ATOM 2388 C C . SER A 1 284 ? 4.187 -14.875 -5.584 1.00 91.31 284 SER A C 1
ATOM 2390 O O . SER A 1 284 ? 4.994 -15.114 -6.477 1.00 91.31 284 SER A O 1
ATOM 2392 N N . ILE A 1 285 ? 4.607 -14.451 -4.384 1.00 87.12 285 ILE A N 1
ATOM 2393 C CA . ILE A 1 285 ? 6.019 -14.142 -4.092 1.00 87.12 285 ILE A CA 1
ATOM 2394 C C . ILE A 1 285 ? 6.827 -15.365 -3.623 1.00 87.12 285 ILE A C 1
ATOM 2396 O O . ILE A 1 285 ? 7.970 -15.226 -3.177 1.00 87.12 285 ILE A O 1
ATOM 2400 N N . ALA A 1 286 ? 6.284 -16.575 -3.792 1.00 76.00 286 ALA A N 1
ATOM 2401 C CA . ALA A 1 286 ? 6.882 -17.859 -3.416 1.00 76.00 286 ALA A CA 1
ATOM 2402 C C . ALA A 1 286 ? 6.973 -18.094 -1.885 1.00 76.00 286 ALA A C 1
ATOM 2404 O O . ALA A 1 286 ? 6.753 -17.177 -1.088 1.00 76.00 286 ALA A O 1
ATOM 2405 N N . PRO A 1 287 ? 7.280 -19.326 -1.424 1.00 84.12 287 PRO A N 1
ATOM 2406 C CA . PRO A 1 287 ? 7.058 -19.703 -0.034 1.00 84.12 287 PRO A CA 1
ATOM 2407 C C . PRO A 1 287 ? 7.948 -18.919 0.934 1.00 84.12 287 PRO A C 1
ATOM 2409 O O . PRO A 1 287 ? 9.135 -18.671 0.688 1.00 84.12 287 PRO A O 1
ATOM 2412 N N . LEU A 1 288 ? 7.357 -18.562 2.075 1.00 84.75 288 LEU A N 1
ATOM 2413 C CA . LEU A 1 288 ? 8.050 -17.881 3.161 1.00 84.75 288 LEU A CA 1
ATOM 2414 C C . LEU A 1 288 ? 8.960 -18.846 3.933 1.00 84.75 288 LEU A C 1
ATOM 2416 O O . LEU A 1 288 ? 8.584 -19.998 4.176 1.00 84.75 288 LEU A O 1
ATOM 2420 N N . PRO A 1 289 ? 10.132 -18.386 4.410 1.00 81.75 289 PRO A N 1
ATOM 2421 C CA . PRO A 1 289 ? 10.942 -19.162 5.339 1.00 81.75 289 PRO A CA 1
ATOM 2422 C C . PRO A 1 289 ? 10.179 -19.498 6.628 1.00 81.75 289 PRO A C 1
ATOM 2424 O O . PRO A 1 289 ? 9.281 -18.773 7.058 1.00 81.75 289 PRO A O 1
ATOM 2427 N N . LYS A 1 290 ? 10.582 -20.576 7.313 1.00 83.00 290 LYS A N 1
ATOM 2428 C CA . LYS A 1 290 ? 9.985 -20.958 8.603 1.00 83.00 290 LYS A CA 1
ATOM 2429 C C . LYS A 1 290 ? 10.086 -19.799 9.611 1.00 83.00 290 LYS A C 1
ATOM 2431 O O . LYS A 1 290 ? 11.163 -19.248 9.836 1.00 83.00 290 LYS A O 1
ATOM 2436 N N . ILE A 1 291 ? 8.982 -19.487 10.296 1.00 78.75 291 ILE A N 1
ATOM 2437 C CA . ILE A 1 291 ? 8.890 -18.386 11.285 1.00 78.75 291 ILE A CA 1
ATOM 2438 C C . ILE A 1 291 ? 9.877 -18.575 12.459 1.00 78.75 291 ILE A C 1
ATOM 2440 O O . ILE A 1 291 ? 10.320 -17.612 13.079 1.00 78.75 291 ILE A O 1
ATOM 2444 N N . GLY A 1 292 ? 10.244 -19.824 12.777 1.00 69.50 292 GLY A N 1
ATOM 2445 C CA . GLY A 1 292 ? 11.233 -20.142 13.817 1.00 69.50 292 GLY A CA 1
ATOM 2446 C C . GLY A 1 292 ? 12.674 -19.749 13.467 1.00 69.50 292 GLY A C 1
ATOM 2447 O O . GLY A 1 292 ? 13.518 -19.675 14.358 1.00 69.50 292 GLY A O 1
ATOM 2448 N N . THR A 1 293 ? 12.964 -19.473 12.195 1.00 71.06 293 THR A N 1
ATOM 2449 C CA . THR A 1 293 ? 14.294 -19.060 11.750 1.00 71.06 293 THR A CA 1
ATOM 2450 C C . THR A 1 293 ? 14.535 -17.610 12.158 1.00 71.06 293 THR A C 1
ATOM 2452 O O . THR A 1 293 ? 13.918 -16.692 11.629 1.00 71.06 293 THR A O 1
ATOM 2455 N N . SER A 1 294 ? 15.425 -17.385 13.126 1.00 66.31 294 SER A N 1
ATOM 2456 C CA . SER A 1 294 ? 15.802 -16.035 13.551 1.00 66.31 294 SER A CA 1
ATOM 2457 C C . SER A 1 294 ? 16.984 -15.522 12.735 1.00 66.31 294 SER A C 1
ATOM 2459 O O . SER A 1 294 ? 18.077 -16.093 12.772 1.00 66.31 294 SER A O 1
ATOM 2461 N N . PHE A 1 295 ? 16.787 -14.402 12.047 1.00 68.38 295 PHE A N 1
ATOM 2462 C CA . PHE A 1 295 ? 17.840 -13.700 11.326 1.00 68.38 295 PHE A CA 1
ATOM 2463 C C . PHE A 1 295 ? 18.396 -12.585 12.223 1.00 68.38 295 PHE A C 1
ATOM 2465 O O . PHE A 1 295 ? 17.686 -11.648 12.584 1.00 68.38 295 PHE A O 1
ATOM 2472 N N . LYS A 1 296 ? 19.666 -12.701 12.650 1.00 56.28 296 LYS A N 1
ATOM 2473 C CA . LYS A 1 296 ? 20.278 -11.777 13.635 1.00 56.28 296 LYS A CA 1
ATOM 2474 C C . LYS A 1 296 ? 20.232 -10.309 13.171 1.00 56.28 296 LYS A C 1
ATOM 2476 O O . LYS A 1 296 ? 20.025 -9.413 13.994 1.00 56.28 296 LYS A O 1
ATOM 2481 N N . ARG A 1 297 ? 20.391 -10.059 11.866 1.00 56.84 297 ARG A N 1
ATOM 2482 C CA . ARG A 1 297 ? 20.252 -8.749 11.211 1.00 56.84 297 ARG A CA 1
ATOM 2483 C C . ARG A 1 297 ? 19.831 -8.962 9.753 1.00 56.84 297 ARG A C 1
ATOM 2485 O O . ARG A 1 297 ? 20.575 -9.590 9.011 1.00 56.84 297 ARG A O 1
ATOM 2492 N N . TYR A 1 298 ? 18.693 -8.406 9.341 1.00 59.19 298 TYR A N 1
ATOM 2493 C CA . TYR A 1 298 ? 18.349 -8.270 7.915 1.00 59.19 298 TYR A CA 1
ATOM 2494 C C . TYR A 1 298 ? 19.203 -7.209 7.209 1.00 59.19 298 TYR A C 1
ATOM 2496 O O . TYR A 1 298 ? 19.383 -7.262 5.999 1.00 59.19 298 TYR A O 1
ATOM 2504 N N . SER A 1 299 ? 19.768 -6.275 7.983 1.00 49.00 299 SER A N 1
ATOM 2505 C CA . SER A 1 299 ? 20.597 -5.168 7.498 1.00 49.00 299 SER A CA 1
ATOM 2506 C C . SER A 1 299 ? 22.080 -5.496 7.345 1.00 49.00 299 SER A C 1
ATOM 2508 O O . SER A 1 299 ? 22.816 -4.723 6.742 1.00 49.00 299 SER A O 1
ATOM 2510 N N . GLN A 1 300 ? 22.546 -6.621 7.892 1.00 48.00 300 GLN A N 1
ATOM 2511 C CA . GLN A 1 300 ? 23.905 -7.081 7.648 1.00 48.00 300 GLN A CA 1
ATOM 2512 C C . GLN A 1 300 ? 23.842 -8.320 6.786 1.00 48.00 300 GLN A C 1
ATOM 2514 O O . GLN A 1 300 ? 23.127 -9.263 7.113 1.00 48.00 300 GLN A O 1
ATOM 2519 N N . TRP A 1 301 ? 24.633 -8.273 5.720 1.00 50.84 301 TRP A N 1
ATOM 2520 C CA . TRP A 1 301 ? 24.985 -9.269 4.714 1.00 50.84 301 TRP A CA 1
ATOM 2521 C C . TRP A 1 301 ? 25.496 -10.597 5.292 1.00 50.84 301 TRP A C 1
ATOM 2523 O O . TRP A 1 301 ? 26.467 -11.175 4.810 1.00 50.84 301 TRP A O 1
ATOM 2533 N N . SER A 1 302 ? 24.875 -11.091 6.358 1.00 52.06 302 SER A N 1
ATOM 2534 C CA . SER A 1 302 ? 25.184 -12.380 6.924 1.00 52.06 302 SER A CA 1
ATOM 2535 C C . SER A 1 302 ? 24.821 -13.430 5.883 1.00 52.06 302 SER A C 1
ATOM 2537 O O . SER A 1 302 ? 23.737 -13.418 5.293 1.00 52.06 302 SER A O 1
ATOM 2539 N N . THR A 1 303 ? 25.744 -14.357 5.665 1.00 53.00 303 THR A N 1
ATOM 2540 C CA . THR A 1 303 ? 25.590 -15.491 4.747 1.00 53.00 303 THR A CA 1
ATOM 2541 C C . THR A 1 303 ? 24.321 -16.302 5.019 1.00 53.00 303 THR A C 1
ATOM 2543 O O . THR A 1 303 ? 23.791 -16.925 4.106 1.00 53.00 303 THR A O 1
ATOM 2546 N N . LYS A 1 304 ? 23.779 -16.252 6.246 1.00 53.12 304 LYS A N 1
ATOM 2547 C CA . LYS A 1 304 ? 22.516 -16.905 6.616 1.00 53.12 304 LYS A CA 1
ATOM 2548 C C . LYS A 1 304 ? 21.280 -16.247 5.991 1.00 53.12 304 LYS A C 1
ATOM 2550 O O . LYS A 1 304 ? 20.397 -16.981 5.576 1.00 53.12 304 LYS A O 1
ATOM 2555 N N . CYS A 1 305 ? 21.205 -14.917 5.883 1.00 59.03 305 CYS A N 1
ATOM 2556 C CA . CYS A 1 305 ? 20.063 -14.252 5.234 1.00 59.03 305 CYS A CA 1
ATOM 2557 C C . CYS A 1 305 ? 20.040 -14.532 3.724 1.00 59.03 305 CYS A C 1
ATOM 2559 O O . CYS A 1 305 ? 18.990 -14.868 3.188 1.00 59.03 305 CYS A O 1
ATOM 2561 N N . LYS A 1 306 ? 21.212 -14.505 3.068 1.00 59.16 306 LYS A N 1
ATOM 2562 C CA . LYS A 1 306 ? 21.354 -14.779 1.624 1.00 59.16 306 LYS A CA 1
ATOM 2563 C C . LYS A 1 306 ? 20.911 -16.185 1.200 1.00 59.16 306 LYS A C 1
ATOM 2565 O O . LYS A 1 306 ? 20.620 -16.395 0.037 1.00 59.16 306 LYS A O 1
ATOM 2570 N N . ARG A 1 307 ? 20.887 -17.157 2.120 1.00 66.62 307 ARG A N 1
ATOM 2571 C CA . ARG A 1 307 ? 20.404 -18.521 1.829 1.00 66.62 307 ARG A CA 1
ATOM 2572 C C . ARG A 1 307 ? 18.879 -18.632 1.785 1.00 66.62 307 ARG A C 1
ATOM 2574 O O . ARG A 1 307 ? 18.373 -19.662 1.360 1.00 66.62 307 ARG A O 1
ATOM 2581 N N . HIS A 1 308 ? 18.162 -17.633 2.297 1.00 73.69 308 HIS A N 1
ATOM 2582 C CA . HIS A 1 308 ? 16.711 -17.696 2.488 1.00 73.69 308 HIS A CA 1
ATOM 2583 C C . HIS A 1 308 ? 15.949 -16.568 1.790 1.00 73.69 308 HIS A C 1
ATOM 2585 O O . HIS A 1 308 ? 14.751 -16.721 1.566 1.00 73.69 308 HIS A O 1
ATOM 2591 N N . PHE A 1 309 ? 16.626 -15.465 1.472 1.00 80.69 309 PHE A N 1
ATOM 2592 C CA . PHE A 1 309 ? 16.050 -14.303 0.811 1.00 80.69 309 PHE A CA 1
ATOM 2593 C C . PHE A 1 309 ? 16.931 -13.868 -0.353 1.00 80.69 309 PHE A C 1
ATOM 2595 O O . PHE A 1 309 ? 18.159 -13.804 -0.223 1.00 80.69 309 PHE A O 1
ATOM 2602 N N . ASP A 1 310 ? 16.274 -13.525 -1.453 1.00 75.81 310 ASP A N 1
ATOM 2603 C CA . ASP A 1 310 ? 16.901 -13.135 -2.705 1.00 75.81 310 ASP A CA 1
ATOM 2604 C C . ASP A 1 310 ? 16.812 -11.617 -2.836 1.00 75.81 310 ASP A C 1
ATOM 2606 O O . ASP A 1 310 ? 15.734 -11.038 -2.963 1.00 75.81 310 ASP A O 1
ATOM 2610 N N . TYR A 1 311 ? 17.958 -10.949 -2.781 1.00 75.12 311 TYR A N 1
ATOM 2611 C CA . TYR A 1 311 ? 18.012 -9.512 -3.027 1.00 75.12 311 TYR A CA 1
ATOM 2612 C C . TYR A 1 311 ? 17.850 -9.244 -4.514 1.00 75.12 311 TYR A C 1
ATOM 2614 O O . TYR A 1 311 ? 18.438 -9.953 -5.328 1.00 75.12 311 TYR A O 1
ATOM 2622 N N . SER A 1 312 ? 17.147 -8.161 -4.857 1.00 77.19 312 SER A N 1
ATOM 2623 C CA . SER A 1 312 ? 16.966 -7.766 -6.260 1.00 77.19 312 SER A CA 1
ATOM 2624 C C . SER A 1 312 ? 16.335 -8.892 -7.093 1.00 77.19 312 SER A C 1
ATOM 2626 O O . SER A 1 312 ? 16.819 -9.242 -8.169 1.00 77.19 312 SER A O 1
ATOM 2628 N N . ARG A 1 313 ? 15.287 -9.505 -6.537 1.00 80.25 313 ARG A N 1
ATOM 2629 C CA . ARG A 1 313 ? 14.652 -10.702 -7.081 1.00 80.25 313 ARG A CA 1
ATOM 2630 C C . ARG A 1 313 ? 13.772 -10.365 -8.281 1.00 80.25 313 ARG A C 1
ATOM 2632 O O . ARG A 1 313 ? 13.033 -9.382 -8.262 1.00 80.25 313 ARG A O 1
ATOM 2639 N N . PHE A 1 314 ? 13.823 -11.236 -9.284 1.00 84.56 314 PHE A N 1
ATOM 2640 C CA . PHE A 1 314 ? 12.875 -11.259 -10.391 1.00 84.56 314 PHE A CA 1
ATOM 2641 C C . PHE A 1 314 ? 11.983 -12.492 -10.285 1.00 84.56 314 PHE A C 1
ATOM 2643 O O . PHE A 1 314 ? 12.458 -13.564 -9.906 1.00 84.56 314 PHE A O 1
ATOM 2650 N N . LEU A 1 315 ? 10.705 -12.333 -10.611 1.00 87.88 315 LEU A N 1
ATOM 2651 C CA . LEU A 1 315 ? 9.702 -13.388 -10.547 1.00 87.88 315 LEU A CA 1
ATOM 2652 C C . LEU A 1 315 ? 8.877 -13.449 -11.827 1.00 87.88 315 LEU A C 1
ATOM 2654 O O . LEU A 1 315 ? 8.511 -12.412 -12.378 1.00 87.88 315 LEU A O 1
ATOM 2658 N N . ASP A 1 316 ? 8.555 -14.670 -12.245 1.00 90.25 316 ASP A N 1
ATOM 2659 C CA . ASP A 1 316 ? 7.488 -14.920 -13.207 1.00 90.25 316 ASP A CA 1
ATOM 2660 C C . ASP A 1 316 ? 6.150 -14.926 -12.459 1.00 90.25 316 ASP A C 1
ATOM 2662 O O . ASP A 1 316 ? 5.905 -15.759 -11.586 1.00 90.25 316 ASP A O 1
ATOM 2666 N N . MET A 1 317 ? 5.319 -13.940 -12.776 1.00 90.69 317 MET A N 1
ATOM 2667 C CA . MET A 1 317 ? 4.010 -13.685 -12.186 1.00 90.69 317 MET A CA 1
ATOM 2668 C C . MET A 1 317 ? 2.870 -13.964 -13.174 1.00 90.69 317 MET A C 1
ATOM 2670 O O . MET A 1 317 ? 1.740 -13.556 -12.921 1.00 90.69 317 MET A O 1
ATOM 2674 N N . THR A 1 318 ? 3.122 -14.638 -14.302 1.00 91.50 318 THR A N 1
ATOM 2675 C CA . THR A 1 318 ? 2.102 -14.896 -15.344 1.00 91.50 318 THR A CA 1
ATOM 2676 C C . THR A 1 318 ? 0.857 -15.605 -14.809 1.00 91.50 318 THR A C 1
ATOM 2678 O O . THR A 1 318 ? -0.261 -15.286 -15.206 1.00 91.50 318 THR A O 1
ATOM 2681 N N . GLN A 1 319 ? 1.033 -16.509 -13.841 1.00 92.75 319 GLN A N 1
ATOM 2682 C CA . GLN A 1 319 ? -0.061 -17.230 -13.175 1.00 92.75 319 GLN A CA 1
ATOM 2683 C C . GLN A 1 319 ? -0.761 -16.412 -12.073 1.00 92.75 319 GLN A C 1
ATOM 2685 O O . GLN A 1 319 ? -1.752 -16.856 -11.497 1.00 92.75 319 GLN A O 1
ATOM 2690 N N . HIS A 1 320 ? -0.258 -15.215 -11.765 1.00 92.56 320 HIS A N 1
ATOM 2691 C CA . HIS A 1 320 ? -0.692 -14.376 -10.653 1.00 92.56 320 HIS A CA 1
ATOM 2692 C C . HIS A 1 320 ? -0.966 -12.950 -11.131 1.00 92.56 320 HIS A C 1
ATOM 2694 O O . HIS A 1 320 ? -0.221 -12.018 -10.824 1.00 92.56 320 HIS A O 1
ATOM 2700 N N . LYS A 1 321 ? -2.052 -12.775 -11.891 1.00 92.38 321 LYS A N 1
ATOM 2701 C CA . LYS A 1 321 ? -2.450 -11.452 -12.388 1.00 92.38 321 LYS A CA 1
ATOM 2702 C C . LYS A 1 321 ? -2.686 -10.485 -11.214 1.00 92.38 321 LYS A C 1
ATOM 2704 O O . LYS A 1 321 ? -3.425 -10.846 -10.295 1.00 92.38 321 LYS A O 1
ATOM 2709 N N . PRO A 1 322 ? -2.075 -9.286 -11.220 1.00 94.94 322 PRO A N 1
ATOM 2710 C CA . PRO A 1 322 ? -2.257 -8.325 -10.143 1.00 94.94 322 PRO A CA 1
ATOM 2711 C C . PRO A 1 322 ? -3.618 -7.645 -10.232 1.00 94.94 322 PRO A C 1
ATOM 2713 O O . PRO A 1 322 ? -4.099 -7.352 -11.329 1.00 94.94 322 PRO A O 1
ATOM 2716 N N . GLU A 1 323 ? -4.177 -7.291 -9.078 1.00 95.50 323 GLU A N 1
ATOM 2717 C CA . GLU A 1 323 ? -5.209 -6.258 -9.028 1.00 95.50 323 GLU A CA 1
ATOM 2718 C C . GLU A 1 323 ? -4.579 -4.904 -9.381 1.00 95.50 323 GLU A C 1
ATOM 2720 O O . GLU A 1 323 ? -3.460 -4.605 -8.947 1.00 95.50 323 GLU A O 1
ATOM 2725 N N . LEU A 1 324 ? -5.303 -4.059 -10.114 1.00 94.56 324 LEU A N 1
ATOM 2726 C CA . LEU A 1 324 ? -4.886 -2.679 -10.364 1.00 94.56 324 LEU A CA 1
ATOM 2727 C C . LEU A 1 324 ? -5.628 -1.742 -9.412 1.00 94.56 324 LEU A C 1
ATOM 2729 O O . LEU A 1 324 ? -6.846 -1.609 -9.496 1.00 94.56 324 LEU A O 1
ATOM 2733 N N . CYS A 1 325 ? -4.887 -1.070 -8.534 1.00 93.31 325 CYS A N 1
ATOM 2734 C CA . CYS A 1 325 ? -5.391 0.038 -7.728 1.00 93.31 325 CYS A CA 1
ATOM 2735 C C . CYS A 1 325 ? -5.191 1.336 -8.510 1.00 93.31 325 CYS A C 1
ATOM 2737 O O . CYS A 1 325 ? -4.123 1.946 -8.443 1.00 93.31 325 CYS A O 1
ATOM 2739 N N . LEU A 1 326 ? -6.196 1.716 -9.298 1.00 90.31 326 LEU A N 1
ATOM 2740 C CA . LEU A 1 326 ? -6.160 2.856 -10.207 1.00 90.31 326 LEU A CA 1
ATOM 2741 C C . LEU A 1 326 ? -6.557 4.142 -9.482 1.00 90.31 326 LEU A C 1
ATOM 2743 O O . LEU A 1 326 ? -7.647 4.236 -8.926 1.00 90.31 326 LEU A O 1
ATOM 2747 N N . SER A 1 327 ? -5.697 5.151 -9.523 1.00 86.31 327 SER A N 1
ATOM 2748 C CA . SER A 1 327 ? -5.946 6.469 -8.939 1.00 86.31 327 SER A CA 1
ATOM 2749 C C . SER A 1 327 ? -7.179 7.164 -9.526 1.00 86.31 327 SER A C 1
ATOM 2751 O O . SER A 1 327 ? -7.323 7.256 -10.745 1.00 86.31 327 SER A O 1
ATOM 2753 N N . PHE A 1 328 ? -8.028 7.748 -8.673 1.00 78.12 328 PHE A N 1
ATOM 2754 C CA . PHE A 1 328 ? -9.119 8.609 -9.138 1.00 78.12 328 PHE A CA 1
ATOM 2755 C C . PHE A 1 328 ? -8.589 9.930 -9.706 1.00 78.12 328 PHE A C 1
ATOM 2757 O O . PHE A 1 328 ? -7.890 10.679 -9.021 1.00 78.12 328 PHE A O 1
ATOM 2764 N N . MET A 1 329 ? -8.999 10.250 -10.933 1.00 70.00 329 MET A N 1
ATOM 2765 C CA . MET A 1 329 ? -8.823 11.561 -11.565 1.00 70.00 329 MET A CA 1
ATOM 2766 C C . MET A 1 329 ? -10.193 12.276 -11.565 1.00 70.00 329 MET A C 1
ATOM 2768 O O . MET A 1 329 ? -11.223 11.626 -11.748 1.00 70.00 329 MET A O 1
ATOM 2772 N N . HIS A 1 330 ? -10.240 13.575 -11.257 1.00 57.78 330 HIS A N 1
ATOM 2773 C CA . HIS A 1 330 ? -11.442 14.353 -10.905 1.00 57.78 330 HIS A CA 1
ATOM 2774 C C . HIS A 1 330 ? -11.557 15.704 -11.592 1.00 57.78 330 HIS A C 1
ATOM 2776 O O . HIS A 1 330 ? -10.527 16.413 -11.607 1.00 57.78 330 HIS A O 1
#

Foldseek 3Di:
DDAAEDEADAPQDCLCPDDPVSVVVSCVQQQQWDWHWYFFFDPSPDIDIDIDGDRQVPAADEDPDCLCVLVVQVSQQVSHPVSLTHAHYEYEPVCLCLLVSLVPRHPDLPSVLVSVLSHQEYEYAYAAALCQLCVVPPPDRLLQLLSQAFAAAASFRAWDKAQFDPQDDQSNQQKDFLGQWQSLSVVLSVVLNCVVSVHDHPDHHFYKYKYHYYQPDPVVSRPNQAALAPVRVLVVLVVSVVVVLVVVCVVCVVVVHDDDDPVSSCNVVHGHHFHFIWIWTPVQSPDHDDSPDDDPDPPDPPPVVVVGIDGRDIGRCSVIGTITGGHRRD